Protein AF-T0ZXK5-F1 (afdb_monomer)

Solvent-accessible surface area (backbone atoms only — not comparable to full-atom values): 12368 Å² total; per-residue (Å²): 132,81,94,76,74,75,58,51,61,63,51,52,50,53,50,46,52,51,49,39,52,50,35,51,76,68,71,43,96,69,85,72,76,71,52,34,95,88,49,86,59,33,43,48,60,33,47,49,49,42,47,76,71,67,53,57,68,47,78,45,74,60,86,58,37,62,42,34,62,82,55,48,43,48,51,51,52,53,48,52,54,31,30,58,75,66,64,53,84,44,49,80,43,75,53,67,54,52,48,82,40,65,68,59,37,49,54,50,40,61,58,53,65,74,65,74,76,49,65,83,30,32,41,38,34,31,28,76,34,48,68,56,88,46,59,68,51,49,52,52,34,51,50,48,52,51,55,36,50,50,61,35,36,70,79,64,64,37,51,72,49,74,30,16,38,81,66,68,101,59,92,79,59,60,52,67,47,43,42,73,58,47,53,52,52,41,45,73,71,66,54,86,42,76,47,80,38,58,73,65,51,91,61,70,42,70,62,58,59,63,78,72,93

Structure (mmCIF, N/CA/C/O backbone):
data_AF-T0ZXK5-F1
#
_entry.id   AF-T0ZXK5-F1
#
loop_
_atom_site.group_PDB
_atom_site.id
_atom_site.type_symbol
_atom_site.label_atom_id
_atom_site.label_alt_id
_atom_site.label_comp_id
_atom_site.label_asym_id
_atom_site.label_entity_id
_atom_site.label_seq_id
_atom_site.pdbx_PDB_ins_code
_atom_site.Cartn_x
_atom_site.Cartn_y
_atom_site.Cartn_z
_atom_site.occupancy
_atom_site.B_iso_or_equiv
_atom_site.auth_seq_id
_atom_site.auth_comp_id
_atom_site.auth_asym_id
_atom_site.auth_atom_id
_atom_site.pdbx_PDB_model_num
ATOM 1 N N . ALA A 1 1 ? 4.133 21.595 -10.213 1.00 35.00 1 ALA A N 1
ATOM 2 C CA . ALA A 1 1 ? 3.573 21.917 -8.884 1.00 35.00 1 ALA A CA 1
ATOM 3 C C . ALA A 1 1 ? 2.071 21.648 -8.886 1.00 35.00 1 ALA A C 1
ATOM 5 O O . ALA A 1 1 ? 1.354 22.253 -9.677 1.00 35.00 1 ALA A O 1
ATOM 6 N N . ILE A 1 2 ? 1.601 20.714 -8.057 1.00 36.38 2 ILE A N 1
ATOM 7 C CA . ILE A 1 2 ? 0.180 20.349 -7.948 1.00 36.38 2 ILE A CA 1
ATOM 8 C C . ILE A 1 2 ? -0.553 21.471 -7.207 1.00 36.38 2 ILE A C 1
ATOM 10 O O . ILE A 1 2 ? -0.343 21.676 -6.016 1.00 36.38 2 ILE A O 1
ATOM 14 N N . LYS A 1 3 ? -1.417 22.203 -7.913 1.00 39.06 3 LYS A N 1
ATOM 15 C CA . LYS A 1 3 ? -2.154 23.375 -7.408 1.00 39.06 3 LYS A CA 1
ATOM 16 C C . LYS A 1 3 ? -3.315 23.049 -6.435 1.00 39.06 3 LYS A C 1
ATOM 18 O O . LYS A 1 3 ? -4.160 23.909 -6.227 1.00 39.06 3 LYS A O 1
ATOM 23 N N . GLY A 1 4 ? -3.391 21.849 -5.843 1.00 46.62 4 GLY A N 1
ATOM 24 C CA . GLY A 1 4 ? -4.624 21.371 -5.181 1.00 46.62 4 GLY A CA 1
ATOM 25 C C . GLY A 1 4 ? -4.493 20.462 -3.950 1.00 46.62 4 GLY A C 1
ATOM 26 O O . GLY A 1 4 ? -5.492 19.885 -3.538 1.00 46.62 4 GLY A O 1
ATOM 27 N N . GLY A 1 5 ? -3.310 20.321 -3.343 1.00 59.91 5 GLY A N 1
ATOM 28 C CA . GLY A 1 5 ? -3.110 19.396 -2.214 1.00 59.91 5 GLY A CA 1
ATOM 29 C C . GLY A 1 5 ? -2.987 17.922 -2.636 1.00 59.91 5 GLY A C 1
ATOM 30 O O . GLY A 1 5 ? -3.038 17.591 -3.818 1.00 59.91 5 GLY A O 1
ATOM 31 N N . SER A 1 6 ? -2.745 17.027 -1.671 1.00 68.94 6 SER A N 1
ATOM 32 C CA . SER A 1 6 ? -2.585 15.587 -1.939 1.00 68.94 6 SER A CA 1
ATOM 33 C C . SER A 1 6 ? -3.951 14.919 -2.175 1.00 68.94 6 SER A C 1
ATOM 35 O O . SER A 1 6 ? -4.804 14.998 -1.289 1.00 68.94 6 SER A O 1
ATOM 37 N N . PRO A 1 7 ? -4.164 14.196 -3.295 1.00 81.31 7 PRO A N 1
ATOM 38 C CA . PRO A 1 7 ? -5.428 13.509 -3.584 1.00 81.31 7 PRO A CA 1
ATOM 39 C C . PRO A 1 7 ? -5.666 12.287 -2.681 1.00 81.31 7 PRO A C 1
ATOM 41 O O . PRO A 1 7 ? -6.730 11.673 -2.734 1.00 81.31 7 PRO A O 1
ATOM 44 N N . LEU A 1 8 ? -4.688 11.930 -1.842 1.00 82.81 8 LEU A N 1
ATOM 45 C CA . LEU A 1 8 ? -4.710 10.737 -1.000 1.00 82.81 8 LEU A CA 1
ATOM 46 C C . LEU A 1 8 ? -5.946 10.664 -0.095 1.00 82.81 8 LEU A C 1
ATOM 48 O O . LEU A 1 8 ? -6.490 9.577 0.092 1.00 82.81 8 LEU A O 1
ATOM 52 N N . LEU A 1 9 ? -6.401 11.796 0.454 1.00 87.38 9 LEU A N 1
ATOM 53 C CA . LEU A 1 9 ? -7.568 11.822 1.338 1.00 87.38 9 LEU A CA 1
ATOM 54 C C . LEU A 1 9 ? -8.855 11.459 0.594 1.00 87.38 9 LEU A C 1
ATOM 56 O O . LEU A 1 9 ? -9.577 10.569 1.038 1.00 87.38 9 LEU A O 1
ATOM 60 N N . GLU A 1 10 ? -9.112 12.100 -0.544 1.00 89.00 10 GLU A N 1
ATOM 61 C CA . GLU A 1 10 ? -10.304 11.828 -1.353 1.00 89.00 10 GLU A CA 1
ATOM 62 C C . GLU A 1 10 ? -10.290 10.399 -1.907 1.00 89.00 10 GLU A C 1
ATOM 64 O O . GLU A 1 10 ? -11.308 9.709 -1.876 1.00 89.00 10 GLU A O 1
ATOM 69 N N . ILE A 1 11 ? -9.119 9.902 -2.325 1.00 89.31 11 ILE A N 1
ATOM 70 C CA . ILE A 1 11 ? -8.958 8.506 -2.755 1.00 89.31 11 ILE A CA 1
ATOM 71 C C . ILE A 1 11 ? -9.261 7.547 -1.598 1.00 89.31 11 ILE A C 1
ATOM 73 O O . ILE A 1 11 ? -10.027 6.604 -1.777 1.00 89.31 11 ILE A O 1
ATOM 77 N N . THR A 1 12 ? -8.713 7.803 -0.407 1.00 91.50 12 THR A N 1
ATOM 78 C CA . THR A 1 12 ? -8.939 6.962 0.781 1.00 91.50 12 THR A CA 1
ATOM 79 C C . THR A 1 12 ? -10.412 6.942 1.175 1.00 91.50 12 THR A C 1
ATOM 81 O O . THR A 1 12 ? -10.958 5.882 1.474 1.00 91.50 12 THR A O 1
ATOM 84 N N . LYS A 1 13 ? -11.077 8.101 1.139 1.00 93.69 13 LYS A N 1
ATOM 85 C CA . LYS A 1 13 ? -12.512 8.209 1.406 1.00 93.69 13 LYS A CA 1
ATOM 86 C C . LYS A 1 13 ? -13.321 7.399 0.390 1.00 93.69 13 LYS A C 1
ATOM 88 O O . LYS A 1 13 ? -14.131 6.568 0.788 1.00 93.69 13 LYS A O 1
ATOM 93 N N . SER A 1 14 ? -13.032 7.559 -0.903 1.00 94.19 14 SER A N 1
ATOM 94 C CA . SER A 1 14 ? -13.685 6.795 -1.973 1.00 94.19 14 SER A CA 1
ATOM 95 C C . SER A 1 14 ? -13.468 5.282 -1.831 1.00 94.19 14 SER A C 1
ATOM 97 O O . SER A 1 14 ? -14.387 4.491 -2.041 1.00 94.19 14 SER A O 1
ATOM 99 N N . GLN A 1 15 ? -12.263 4.853 -1.440 1.00 93.94 15 GLN A N 1
ATOM 100 C CA . GLN A 1 15 ? -11.963 3.447 -1.155 1.00 93.94 15 GLN A CA 1
ATOM 101 C C . GLN A 1 15 ? -12.757 2.924 0.049 1.00 93.94 15 GLN A C 1
ATOM 103 O O . GLN A 1 15 ? -13.289 1.818 -0.016 1.00 93.94 15 GLN A O 1
ATOM 108 N N . ALA A 1 16 ? -12.877 3.711 1.121 1.00 96.31 16 ALA A N 1
ATOM 109 C CA . ALA A 1 16 ? -13.653 3.341 2.302 1.00 96.31 16 ALA A CA 1
ATOM 110 C C . ALA A 1 16 ? -15.153 3.189 1.988 1.00 96.31 16 ALA A C 1
ATOM 112 O O . ALA A 1 16 ? -15.773 2.216 2.416 1.00 96.31 16 ALA A O 1
ATOM 113 N N . GLU A 1 17 ? -15.719 4.101 1.194 1.00 97.25 17 GLU A N 1
ATOM 114 C CA . GLU A 1 17 ? -17.113 4.039 0.732 1.00 97.25 17 GLU A CA 1
ATOM 115 C C . GLU A 1 17 ? -17.366 2.781 -0.112 1.00 97.25 17 GLU A C 1
ATOM 117 O O . GLU A 1 17 ? -18.267 1.997 0.189 1.00 97.25 17 GLU A O 1
ATOM 122 N N . LYS A 1 18 ? -16.504 2.508 -1.100 1.00 96.81 18 LYS A N 1
ATOM 123 C CA . LYS A 1 18 ? -16.604 1.298 -1.935 1.00 96.81 18 LYS A CA 1
ATOM 124 C C . LYS A 1 18 ? -16.428 0.012 -1.134 1.00 96.81 18 LYS A C 1
ATOM 126 O O . LYS A 1 18 ? -17.101 -0.980 -1.409 1.00 96.81 18 LYS A O 1
ATOM 131 N N . LEU A 1 19 ? -15.545 0.011 -0.135 1.00 96.50 19 LEU A N 1
ATOM 132 C CA . LEU A 1 19 ? -15.391 -1.128 0.765 1.00 96.50 19 LEU A CA 1
ATOM 133 C C . LEU A 1 19 ? -16.667 -1.351 1.586 1.00 96.50 19 LEU A C 1
ATOM 135 O O . LEU A 1 19 ? -17.118 -2.487 1.706 1.00 96.50 19 LEU A O 1
ATOM 139 N N . GLN A 1 20 ? -17.289 -0.287 2.101 1.00 97.94 20 GLN A N 1
ATOM 140 C CA . GLN A 1 20 ? -18.549 -0.383 2.841 1.00 97.94 20 GLN A CA 1
ATOM 141 C C . GLN A 1 20 ? -19.673 -0.973 1.979 1.00 97.94 20 GLN A C 1
ATOM 143 O O . GLN A 1 20 ? -20.426 -1.832 2.449 1.00 97.94 20 GLN A O 1
ATOM 148 N N . GLU A 1 21 ? -19.774 -0.544 0.720 1.00 98.00 21 GLU A N 1
ATOM 149 C CA . GLU A 1 21 ? -20.723 -1.087 -0.255 1.00 98.00 21 GLU A CA 1
ATOM 150 C C . GLU A 1 21 ? -20.443 -2.559 -0.568 1.00 98.00 21 GLU A C 1
ATOM 152 O O . GLU A 1 21 ? -21.366 -3.377 -0.566 1.00 98.00 21 GLU A O 1
ATOM 157 N N . ALA A 1 22 ? -19.176 -2.919 -0.787 1.00 97.19 22 ALA A N 1
ATOM 158 C CA . ALA A 1 22 ? -18.771 -4.293 -1.058 1.00 97.19 22 ALA A CA 1
ATOM 159 C C . ALA A 1 22 ? -19.087 -5.221 0.123 1.00 97.19 22 ALA A C 1
ATOM 161 O O . ALA A 1 22 ? -19.640 -6.301 -0.082 1.00 97.19 22 ALA A O 1
ATOM 162 N N . LEU A 1 23 ? -18.809 -4.799 1.360 1.00 97.38 23 LEU A N 1
ATOM 163 C CA . LEU A 1 23 ? -19.149 -5.561 2.565 1.00 97.38 23 LEU A CA 1
ATOM 164 C C . LEU A 1 23 ? -20.664 -5.763 2.681 1.00 97.38 23 LEU A C 1
ATOM 166 O O . LEU A 1 23 ? -21.117 -6.890 2.879 1.00 97.38 23 LEU A O 1
ATOM 170 N N . LYS A 1 24 ? -21.456 -4.706 2.451 1.00 97.44 24 LYS A N 1
ATOM 171 C CA . LYS A 1 24 ? -22.924 -4.787 2.447 1.00 97.44 24 LYS A CA 1
ATOM 172 C C . LYS A 1 24 ? -23.439 -5.745 1.371 1.00 97.44 24 LYS A C 1
ATOM 174 O O . LYS A 1 24 ? -24.298 -6.574 1.659 1.00 97.44 24 LYS A O 1
ATOM 179 N N . LYS A 1 25 ? -22.906 -5.666 0.148 1.00 97.81 25 LYS A N 1
ATOM 180 C CA . LYS A 1 25 ? -23.268 -6.557 -0.968 1.00 97.81 25 LYS A CA 1
ATOM 181 C C . LYS A 1 25 ? -22.972 -8.024 -0.649 1.00 97.81 25 LYS A C 1
ATOM 183 O O . LYS A 1 25 ? -23.731 -8.897 -1.051 1.00 97.81 25 LYS A O 1
ATOM 188 N N . ASN A 1 26 ? -21.906 -8.284 0.103 1.00 97.44 26 ASN A N 1
ATOM 189 C CA . ASN A 1 26 ? -21.536 -9.622 0.565 1.00 97.44 26 ASN A CA 1
ATOM 190 C C . ASN A 1 26 ? -22.217 -10.022 1.888 1.00 97.44 26 ASN A C 1
ATOM 192 O O . ASN A 1 26 ? -21.834 -11.019 2.491 1.00 97.44 26 ASN A O 1
ATOM 196 N N . SER A 1 27 ? -23.227 -9.271 2.348 1.00 97.38 27 SER A N 1
ATOM 197 C CA . SER A 1 27 ? -23.949 -9.522 3.607 1.00 97.38 27 SER A CA 1
ATOM 198 C C . SER A 1 27 ? -23.046 -9.584 4.848 1.00 97.38 27 SER A C 1
ATOM 200 O O . SER A 1 27 ? -23.373 -10.235 5.839 1.00 97.38 27 SER A O 1
ATOM 202 N N . ILE A 1 28 ? -21.911 -8.881 4.817 1.00 97.12 28 ILE A N 1
ATOM 203 C CA . ILE A 1 28 ? -21.005 -8.756 5.957 1.00 97.12 28 ILE A CA 1
ATOM 204 C C . ILE A 1 28 ? -21.458 -7.560 6.795 1.00 97.12 28 ILE A C 1
ATOM 206 O O . ILE A 1 28 ? -21.387 -6.410 6.357 1.00 97.12 28 ILE A O 1
ATOM 210 N N . ASN A 1 29 ? -21.913 -7.831 8.019 1.00 94.75 29 ASN A N 1
ATOM 211 C CA . ASN A 1 29 ? -22.313 -6.801 8.975 1.00 94.75 29 ASN A CA 1
ATOM 212 C C . ASN A 1 29 ? -21.080 -6.124 9.599 1.00 94.75 29 ASN A C 1
ATOM 214 O O . ASN A 1 29 ? -20.651 -6.469 10.700 1.00 94.75 29 ASN A O 1
ATOM 218 N N . ALA A 1 30 ? -20.492 -5.181 8.867 1.00 97.00 30 ALA A N 1
ATOM 219 C CA . ALA A 1 30 ? -19.340 -4.406 9.305 1.00 97.00 30 ALA A CA 1
ATOM 220 C C . ALA A 1 30 ? -19.488 -2.927 8.926 1.00 97.00 30 ALA A C 1
ATOM 222 O O . ALA A 1 30 ? -20.063 -2.585 7.889 1.00 97.00 30 ALA A O 1
ATOM 223 N N . LYS A 1 31 ? -18.933 -2.058 9.775 1.00 98.00 31 LYS A N 1
ATOM 224 C CA . LYS A 1 31 ? -18.805 -0.620 9.527 1.00 98.00 31 LYS A CA 1
ATOM 225 C C . LYS A 1 31 ? -17.369 -0.288 9.138 1.00 98.00 31 LYS A C 1
ATOM 227 O O . LYS A 1 31 ? -16.435 -0.755 9.792 1.00 98.00 31 LYS A O 1
ATOM 232 N N . VAL A 1 32 ? -17.200 0.524 8.101 1.00 98.31 32 VAL A N 1
ATOM 233 C CA . VAL A 1 32 ? -15.889 0.988 7.640 1.00 98.31 32 VAL A CA 1
ATOM 234 C C . VAL A 1 32 ? -15.568 2.346 8.249 1.00 98.31 32 VAL A C 1
ATOM 236 O O . VAL A 1 32 ? -16.353 3.289 8.167 1.00 98.31 32 VAL A O 1
ATOM 239 N N . TYR A 1 33 ? -14.369 2.449 8.812 1.00 97.81 33 TYR A N 1
ATOM 240 C CA . TYR A 1 33 ? -13.786 3.691 9.305 1.00 97.81 33 TYR A CA 1
ATOM 241 C C . TYR A 1 33 ? -12.455 3.910 8.591 1.00 97.81 33 TYR A C 1
ATOM 243 O O . TYR A 1 33 ? -11.740 2.952 8.301 1.00 97.81 33 TYR A O 1
ATOM 251 N N . TYR A 1 34 ? -12.101 5.164 8.332 1.00 96.88 34 TYR A N 1
ATOM 252 C CA . TYR A 1 34 ? -10.798 5.527 7.787 1.00 96.88 34 TYR A CA 1
ATOM 253 C C . TYR A 1 34 ? -10.170 6.625 8.641 1.00 96.88 34 TYR A C 1
ATOM 255 O O . TYR A 1 34 ? -10.864 7.479 9.196 1.00 96.88 34 TYR A O 1
ATOM 263 N N . GLY A 1 35 ? -8.847 6.581 8.761 1.00 95.38 35 GLY A N 1
ATOM 264 C CA . GLY A 1 35 ? -8.088 7.521 9.566 1.00 95.38 35 GLY A CA 1
ATOM 265 C C . GLY A 1 35 ? -6.648 7.606 9.084 1.00 95.38 35 GLY A C 1
ATOM 266 O O . GLY A 1 35 ? -6.033 6.609 8.710 1.00 95.38 35 GLY A O 1
ATOM 267 N N . MET A 1 36 ? -6.117 8.816 9.103 1.00 94.81 36 MET A N 1
ATOM 268 C CA . MET A 1 36 ? -4.760 9.157 8.719 1.00 94.81 36 MET A CA 1
ATOM 269 C C . MET A 1 36 ? -3.899 9.314 9.975 1.00 94.81 36 MET A C 1
ATOM 271 O O . MET A 1 36 ? -4.376 9.653 11.063 1.00 94.81 36 MET A O 1
ATOM 275 N N . LYS A 1 37 ? -2.595 9.075 9.837 1.00 93.69 37 LYS A N 1
ATOM 276 C CA . LYS A 1 37 ? -1.650 9.225 10.952 1.00 93.69 37 LYS A CA 1
ATOM 277 C C . LYS A 1 37 ? -1.244 10.683 11.194 1.00 93.69 37 LYS A C 1
ATOM 279 O O . LYS A 1 37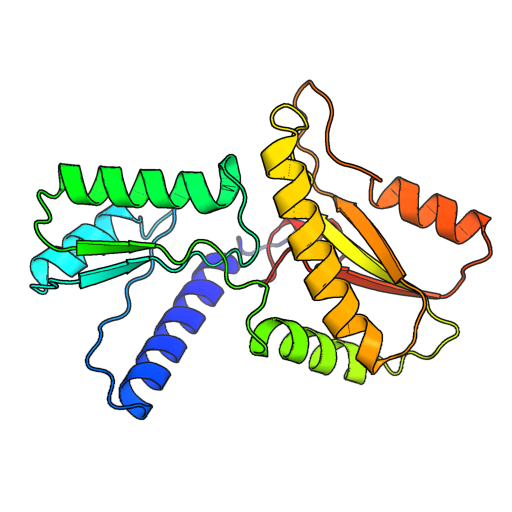 ? -1.018 11.058 12.341 1.00 93.69 37 LYS A O 1
ATOM 284 N N . TYR A 1 38 ? -1.157 11.484 10.130 1.00 90.62 38 TYR A N 1
ATOM 285 C CA . TYR A 1 38 ? -0.548 12.824 10.157 1.00 90.62 38 TYR A CA 1
ATOM 286 C C . TYR A 1 38 ? -1.503 13.970 9.794 1.00 90.62 38 TYR A C 1
ATOM 288 O O . TYR A 1 38 ? -1.174 15.131 10.013 1.00 90.62 38 TYR A O 1
ATOM 296 N N . SER A 1 39 ? -2.692 13.670 9.276 1.00 91.31 39 SER A N 1
ATOM 297 C CA . SER A 1 39 ? -3.702 14.658 8.879 1.00 91.31 39 SER A CA 1
ATOM 298 C C . SER A 1 39 ? -5.096 14.224 9.332 1.00 91.31 39 SER A C 1
ATOM 300 O O . SER A 1 39 ? -5.277 13.106 9.803 1.00 91.31 39 SER A O 1
ATOM 302 N N . LYS A 1 40 ? -6.091 15.106 9.216 1.00 92.19 40 LYS A N 1
ATOM 303 C CA . LYS A 1 40 ? -7.488 14.731 9.464 1.00 92.19 40 LYS A CA 1
ATOM 304 C C . LYS A 1 40 ? -8.072 13.930 8.285 1.00 92.19 40 LYS A C 1
ATOM 306 O O . LYS A 1 40 ? -7.673 14.180 7.145 1.00 92.19 40 LYS A O 1
ATOM 311 N N . PRO A 1 41 ? -9.052 13.040 8.534 1.00 94.81 41 PRO A N 1
ATOM 312 C CA . PRO A 1 41 ? -9.475 12.560 9.855 1.00 94.81 41 PRO A CA 1
ATOM 313 C C . PRO A 1 41 ? -8.400 11.661 10.473 1.00 94.81 41 PRO A C 1
ATOM 315 O O . PRO A 1 41 ? -7.738 10.924 9.749 1.00 94.81 41 PRO A O 1
ATOM 318 N N . TYR A 1 42 ? -8.216 11.715 11.789 1.00 97.31 42 TYR A N 1
ATOM 319 C CA . TYR A 1 42 ? -7.152 10.976 12.468 1.00 97.31 42 TYR A CA 1
ATOM 320 C C . TYR A 1 42 ? -7.569 9.553 12.858 1.00 97.31 42 TYR A C 1
ATOM 322 O O . TYR A 1 42 ? -8.735 9.269 13.124 1.00 97.31 42 TYR A O 1
ATOM 330 N N . ILE A 1 43 ? -6.586 8.655 12.976 1.00 97.88 43 ILE A N 1
ATOM 331 C CA . ILE A 1 43 ? -6.793 7.275 13.458 1.00 97.88 43 ILE A CA 1
ATOM 332 C C . ILE A 1 43 ? -7.512 7.231 14.816 1.00 97.88 43 ILE A C 1
ATOM 334 O O . ILE A 1 43 ? -8.396 6.400 15.000 1.00 97.88 43 ILE A O 1
ATOM 338 N N . ASN A 1 44 ? -7.184 8.122 15.757 1.00 98.06 44 ASN A N 1
ATOM 339 C CA . ASN A 1 44 ? -7.856 8.141 17.059 1.00 98.06 44 ASN A CA 1
ATOM 340 C C . ASN A 1 44 ? -9.341 8.505 16.936 1.00 98.06 44 ASN A C 1
ATOM 342 O O . ASN A 1 44 ? -10.163 7.857 17.569 1.00 98.06 44 ASN A O 1
ATOM 346 N N . GLU A 1 45 ? -9.699 9.441 16.051 1.00 98.19 45 GLU A N 1
ATOM 347 C CA . GLU A 1 45 ? -11.101 9.800 15.799 1.00 98.19 45 GLU A CA 1
ATOM 348 C C . GLU A 1 45 ? -11.886 8.616 15.204 1.00 98.19 45 GLU A C 1
ATOM 350 O O . GLU A 1 45 ? -13.061 8.426 15.514 1.00 98.19 45 GLU A O 1
ATOM 355 N N . ALA A 1 46 ? -11.248 7.798 14.359 1.00 97.75 46 ALA A N 1
ATOM 356 C CA . ALA A 1 46 ? -11.850 6.576 13.828 1.00 97.75 46 ALA A CA 1
ATOM 357 C C . ALA A 1 46 ? -12.072 5.516 14.923 1.00 97.75 46 ALA A C 1
ATOM 359 O O . ALA A 1 46 ? -13.128 4.885 14.964 1.00 97.75 46 ALA A O 1
ATOM 360 N N . VAL A 1 47 ? -11.108 5.349 15.833 1.00 98.38 47 VAL A N 1
ATOM 361 C CA . VAL A 1 47 ? -11.216 4.425 16.972 1.00 98.38 47 VAL A CA 1
ATOM 362 C C . VAL A 1 47 ? -12.295 4.874 17.962 1.00 98.38 47 VAL A C 1
ATOM 364 O O . VAL A 1 47 ? -13.098 4.047 18.396 1.00 98.38 47 VAL A O 1
ATOM 367 N N . ASP A 1 48 ? -12.377 6.171 18.268 1.00 98.19 48 ASP A N 1
ATOM 368 C CA . ASP A 1 48 ? -13.412 6.735 19.143 1.00 98.19 48 ASP A CA 1
ATOM 369 C C . ASP A 1 48 ? -14.817 6.497 18.575 1.00 98.19 48 ASP A C 1
ATOM 371 O O . ASP A 1 48 ? -15.723 6.077 19.298 1.00 98.19 48 ASP A O 1
ATOM 375 N N . LYS A 1 49 ? -14.991 6.684 17.260 1.00 98.00 49 LYS A N 1
ATOM 376 C CA . LYS A 1 49 ? -16.249 6.374 16.564 1.00 98.00 49 LYS A CA 1
ATOM 377 C C . LYS A 1 49 ? -16.587 4.889 16.630 1.00 98.00 49 LYS A C 1
ATOM 379 O O . LYS A 1 49 ? -17.710 4.546 16.982 1.00 98.00 49 LYS A O 1
ATOM 384 N N . ALA A 1 50 ? -15.625 4.007 16.356 1.00 98.00 50 ALA A N 1
ATOM 385 C CA . ALA A 1 50 ? -15.847 2.566 16.449 1.00 98.00 50 ALA A CA 1
ATOM 386 C C . ALA A 1 50 ? -16.256 2.137 17.869 1.00 98.00 50 ALA A C 1
ATOM 388 O O . ALA A 1 50 ? -17.141 1.298 18.035 1.00 98.00 50 ALA A O 1
ATOM 389 N N . LYS A 1 51 ? -15.665 2.746 18.904 1.00 98.00 51 LYS A N 1
ATOM 390 C CA . LYS A 1 51 ? -16.075 2.536 20.297 1.00 98.00 51 LYS A CA 1
ATOM 391 C C . LYS A 1 51 ? -17.510 3.007 20.544 1.00 98.00 51 LYS A C 1
ATOM 393 O O . LYS A 1 51 ? -18.290 2.256 21.125 1.00 98.00 51 LYS A O 1
ATOM 398 N N . ALA A 1 52 ? -17.847 4.232 20.135 1.00 98.06 52 ALA A N 1
ATOM 399 C CA . ALA A 1 52 ? -19.181 4.808 20.317 1.00 98.06 52 ALA A CA 1
ATOM 400 C C . ALA A 1 52 ? -20.270 3.979 19.616 1.00 98.06 52 ALA A C 1
ATOM 402 O O . ALA A 1 52 ? -21.367 3.819 20.144 1.00 98.06 52 ALA A O 1
ATOM 403 N N . ASP A 1 53 ? -19.923 3.374 18.482 1.00 97.94 53 ASP A N 1
ATOM 404 C CA . ASP A 1 53 ? -20.784 2.483 17.709 1.00 97.94 53 ASP A CA 1
ATOM 405 C C . ASP A 1 53 ? -20.916 1.066 18.302 1.00 97.94 53 ASP A C 1
ATOM 407 O O . ASP A 1 53 ? -21.591 0.218 17.714 1.00 97.94 53 ASP A O 1
ATOM 411 N N . GLY A 1 54 ? -20.279 0.783 19.445 1.00 97.25 54 GLY A N 1
ATOM 412 C CA . GLY A 1 54 ? -20.361 -0.510 20.129 1.00 97.25 54 GLY A CA 1
ATOM 413 C C . GLY A 1 54 ? -19.602 -1.642 19.429 1.00 97.25 54 GLY A C 1
ATOM 414 O O . GLY A 1 54 ? -19.926 -2.814 19.626 1.00 97.25 54 GLY A O 1
ATOM 415 N N . ILE A 1 55 ? -18.601 -1.324 18.600 1.00 97.88 55 ILE A N 1
ATOM 416 C CA . ILE A 1 55 ? -17.824 -2.331 17.866 1.00 97.88 55 ILE A CA 1
ATOM 417 C C . ILE A 1 55 ? -16.986 -3.179 18.832 1.00 97.88 55 ILE A C 1
ATOM 419 O O . ILE A 1 55 ? -16.234 -2.663 19.655 1.00 97.88 55 ILE A O 1
ATOM 423 N N . SER A 1 56 ? -17.074 -4.504 18.698 1.00 96.75 56 SER A N 1
ATOM 424 C CA . SER A 1 56 ? -16.335 -5.471 19.527 1.00 96.75 56 SER A CA 1
ATOM 425 C C . SER A 1 56 ? -15.086 -6.042 18.850 1.00 96.75 56 SER A C 1
ATOM 427 O O . SER A 1 56 ? -14.208 -6.574 19.529 1.00 96.75 56 SER A O 1
ATOM 429 N N . ASN A 1 57 ? -14.990 -5.935 17.522 1.00 98.00 57 ASN A N 1
ATOM 430 C CA . ASN A 1 57 ? -13.863 -6.403 16.716 1.00 98.00 57 ASN A CA 1
ATOM 431 C C . ASN A 1 57 ? -13.508 -5.341 15.674 1.00 98.00 57 ASN A C 1
ATOM 433 O O . ASN A 1 57 ? -14.351 -4.979 14.856 1.00 98.00 57 ASN A O 1
ATOM 437 N N . LEU A 1 58 ? -12.265 -4.863 15.690 1.00 97.81 58 LEU A N 1
ATOM 438 C CA . LEU A 1 58 ? -11.769 -3.854 14.759 1.00 97.81 58 LEU A CA 1
ATOM 439 C C . LEU A 1 58 ? -10.669 -4.464 13.888 1.00 97.81 58 LEU A C 1
ATOM 441 O O . LEU A 1 58 ? -9.600 -4.824 14.380 1.00 97.81 58 LEU A O 1
ATOM 445 N N . VAL A 1 59 ? -10.947 -4.589 12.590 1.00 98.00 59 VAL A N 1
ATOM 446 C CA . VAL A 1 59 ? -9.976 -5.053 11.592 1.00 98.00 59 VAL A CA 1
ATOM 447 C C . VAL A 1 59 ? -9.205 -3.850 11.058 1.00 98.00 59 VAL A C 1
ATOM 449 O O . VAL A 1 59 ? -9.778 -2.926 10.486 1.00 98.00 59 VAL A O 1
ATOM 452 N N . CYS A 1 60 ? -7.895 -3.855 11.267 1.00 97.25 60 CYS A N 1
ATOM 453 C CA . CYS A 1 60 ? -6.976 -2.786 10.914 1.00 97.25 60 CYS A CA 1
ATOM 454 C C . CYS A 1 60 ? -6.314 -3.122 9.576 1.00 97.25 60 CYS A C 1
ATOM 456 O O . CYS A 1 60 ? -5.369 -3.915 9.529 1.00 97.25 60 CYS A O 1
ATOM 458 N N . LEU A 1 61 ? -6.816 -2.515 8.500 1.00 96.00 61 LEU A N 1
ATOM 459 C CA . LEU A 1 61 ? -6.293 -2.668 7.145 1.00 96.00 61 LEU A CA 1
ATOM 460 C C . LEU A 1 61 ? -5.436 -1.446 6.767 1.00 96.00 61 LEU A C 1
ATOM 462 O O . LEU A 1 61 ? -5.987 -0.366 6.544 1.00 96.00 61 LEU A O 1
ATOM 466 N N . PRO A 1 62 ? -4.101 -1.573 6.691 1.00 93.56 62 PRO A N 1
ATOM 467 C CA . PRO A 1 62 ? -3.259 -0.515 6.150 1.00 93.56 62 PRO A CA 1
ATOM 468 C C . PRO A 1 62 ? -3.472 -0.405 4.637 1.00 93.56 62 PRO A C 1
ATOM 470 O O . PRO A 1 62 ? -3.558 -1.414 3.944 1.00 93.56 62 PRO A O 1
ATOM 473 N N . LEU A 1 63 ? -3.473 0.813 4.094 1.00 91.38 63 LEU A N 1
ATOM 474 C CA . LEU A 1 63 ? -3.497 1.014 2.638 1.00 91.38 63 LEU A CA 1
ATOM 475 C C . LEU A 1 63 ? -2.155 0.682 1.963 1.00 91.38 63 LEU A C 1
ATOM 477 O O . LEU A 1 63 ? -2.091 0.574 0.747 1.00 91.38 63 LEU A O 1
ATOM 481 N N . ALA A 1 64 ? -1.076 0.494 2.722 1.00 91.31 64 ALA A N 1
ATOM 482 C CA . ALA A 1 64 ? 0.180 -0.016 2.182 1.00 91.31 64 ALA A CA 1
ATOM 483 C C . ALA A 1 64 ? 0.145 -1.560 2.144 1.00 91.31 64 ALA A C 1
ATOM 485 O O . ALA A 1 64 ? 0.078 -2.171 3.215 1.00 91.31 64 ALA A O 1
ATOM 486 N N . PRO A 1 65 ? 0.220 -2.202 0.961 1.00 93.69 65 PRO A N 1
ATOM 487 C CA . PRO A 1 65 ? 0.154 -3.664 0.855 1.00 93.69 65 PRO A CA 1
ATOM 488 C C . PRO A 1 65 ? 1.417 -4.369 1.354 1.00 93.69 65 PRO A C 1
ATOM 490 O O . PRO A 1 65 ? 1.351 -5.506 1.824 1.00 93.69 65 PRO A O 1
ATOM 493 N N . PHE A 1 66 ? 2.562 -3.692 1.267 1.00 95.06 66 PHE A N 1
ATOM 494 C CA . PHE A 1 66 ? 3.867 -4.221 1.645 1.00 95.06 66 PHE A CA 1
ATOM 495 C C . PHE A 1 66 ? 4.181 -3.876 3.098 1.00 95.06 66 PHE A C 1
ATOM 497 O O . PHE A 1 66 ? 4.292 -2.702 3.461 1.00 95.06 66 PHE A O 1
ATOM 504 N N . TYR A 1 67 ? 4.373 -4.892 3.936 1.00 94.31 67 TYR A N 1
ATOM 505 C CA . TYR A 1 67 ? 4.734 -4.661 5.328 1.00 94.31 67 TYR A CA 1
ATOM 506 C C . TYR A 1 67 ? 6.151 -4.099 5.454 1.00 94.31 67 TYR A C 1
ATOM 508 O O . TYR A 1 67 ? 7.106 -4.669 4.919 1.00 94.31 67 TYR A O 1
ATOM 516 N N . THR A 1 68 ? 6.281 -3.052 6.268 1.00 93.06 68 THR A N 1
ATOM 517 C CA . THR A 1 68 ? 7.541 -2.575 6.849 1.00 93.06 68 THR A CA 1
ATOM 518 C C . THR A 1 68 ? 7.295 -2.169 8.303 1.00 93.06 68 THR A C 1
ATOM 520 O O . THR A 1 68 ? 6.175 -1.793 8.668 1.00 93.06 68 THR A O 1
ATOM 523 N N . ALA A 1 69 ? 8.321 -2.247 9.155 1.00 91.56 69 ALA A N 1
ATOM 524 C CA . ALA A 1 69 ? 8.177 -1.908 10.573 1.00 91.56 69 ALA A CA 1
ATOM 525 C C . ALA A 1 69 ? 7.893 -0.407 10.758 1.00 91.56 69 ALA A C 1
ATOM 527 O O . ALA A 1 69 ? 6.985 -0.026 11.494 1.00 91.56 69 ALA A O 1
ATOM 528 N N . ILE A 1 70 ? 8.619 0.445 10.028 1.00 89.25 70 ILE A N 1
ATOM 529 C CA . ILE A 1 70 ? 8.474 1.905 10.124 1.00 89.25 70 ILE A CA 1
ATOM 530 C C . ILE A 1 70 ? 7.296 2.455 9.304 1.00 89.25 70 ILE A C 1
ATOM 532 O O . ILE A 1 70 ? 6.781 3.521 9.628 1.00 89.25 70 ILE A O 1
ATOM 536 N N . GLY A 1 71 ? 6.834 1.732 8.278 1.00 89.69 71 GLY A N 1
ATOM 537 C CA . GLY A 1 71 ? 5.606 2.036 7.546 1.00 89.69 71 GLY A CA 1
ATOM 538 C C . GLY A 1 71 ? 4.403 1.467 8.285 1.00 89.69 71 GLY A C 1
ATOM 539 O O . GLY A 1 71 ? 3.974 2.024 9.296 1.00 89.69 71 GLY A O 1
ATOM 540 N N . THR A 1 72 ? 3.882 0.339 7.804 1.00 92.69 72 THR A N 1
ATOM 541 C CA . THR A 1 72 ? 2.693 -0.344 8.333 1.00 92.69 72 THR A CA 1
ATOM 542 C C . THR A 1 72 ? 2.746 -0.610 9.842 1.00 92.69 72 THR A C 1
ATOM 544 O O . THR A 1 72 ? 1.776 -0.322 10.542 1.00 92.69 72 THR A O 1
ATOM 547 N N . GLY A 1 73 ? 3.879 -1.079 10.379 1.00 94.56 73 GLY A N 1
ATOM 548 C CA . GLY A 1 73 ? 4.022 -1.328 11.821 1.00 94.56 73 GLY A CA 1
ATOM 549 C C . GLY A 1 73 ? 3.784 -0.075 12.673 1.00 94.56 73 GLY A C 1
ATOM 550 O O . GLY A 1 73 ? 3.118 -0.130 13.705 1.00 9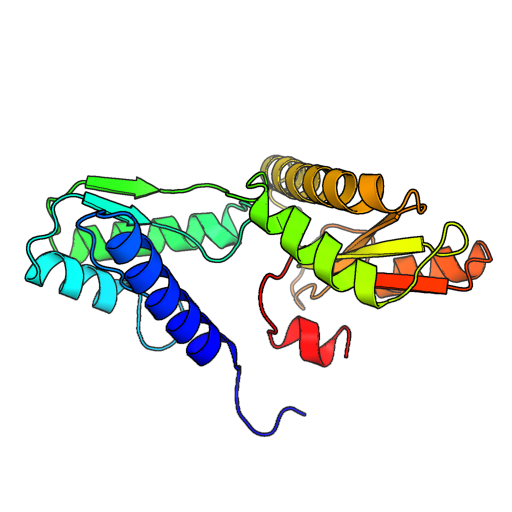4.56 73 GLY A O 1
ATOM 551 N N . SER A 1 74 ? 4.214 1.094 12.194 1.00 95.06 74 SER A N 1
ATOM 552 C CA . SER A 1 74 ? 3.979 2.362 12.889 1.00 95.06 74 SER A CA 1
ATOM 553 C C . SER A 1 74 ? 2.502 2.788 12.907 1.00 95.06 74 SER A C 1
ATOM 555 O O . SER A 1 74 ? 2.086 3.509 13.816 1.00 95.06 74 SER A O 1
ATOM 557 N N . TYR A 1 75 ? 1.702 2.352 11.927 1.00 96.38 75 TYR A N 1
ATOM 558 C CA . TYR A 1 75 ? 0.250 2.553 11.929 1.00 96.38 75 TYR A CA 1
ATOM 559 C C . TYR A 1 75 ? -0.426 1.624 12.937 1.00 96.38 75 TYR A C 1
ATOM 561 O O . TYR A 1 75 ? -1.329 2.064 13.643 1.00 96.38 75 TYR A O 1
ATOM 569 N N . PHE A 1 76 ? 0.040 0.379 13.065 1.00 97.38 76 PHE A N 1
ATOM 570 C CA . PHE A 1 76 ? -0.472 -0.548 14.079 1.00 97.38 76 PHE A CA 1
ATOM 571 C C . PHE A 1 76 ? -0.231 -0.028 15.490 1.00 97.38 76 PHE A C 1
ATOM 573 O O . PHE A 1 76 ? -1.171 0.020 16.277 1.00 97.38 76 PHE A O 1
ATOM 580 N N . ASN A 1 77 ? 0.975 0.473 15.772 1.00 97.75 77 ASN A N 1
ATOM 581 C CA . ASN A 1 77 ? 1.271 1.120 17.052 1.00 97.75 77 ASN A CA 1
ATOM 582 C C . ASN A 1 77 ? 0.312 2.287 17.313 1.00 97.75 77 ASN A C 1
ATOM 584 O O . ASN A 1 77 ? -0.276 2.375 18.387 1.00 97.75 77 ASN A O 1
ATOM 588 N N . LYS A 1 78 ? 0.064 3.132 16.302 1.00 98.00 78 LYS A N 1
ATOM 589 C CA . LYS A 1 78 ? -0.856 4.265 16.437 1.00 98.00 78 LYS A CA 1
ATOM 590 C C . LYS A 1 78 ? -2.296 3.834 16.726 1.00 98.00 78 LYS A C 1
ATOM 592 O O . LYS A 1 78 ? -2.972 4.500 17.511 1.00 98.00 78 LYS A O 1
ATOM 597 N N . VAL A 1 79 ? -2.777 2.756 16.105 1.00 98.25 79 VAL A N 1
ATOM 598 C CA . VAL A 1 79 ? -4.105 2.192 16.395 1.00 98.25 79 VAL A CA 1
ATOM 599 C C . VAL A 1 79 ? -4.152 1.639 17.818 1.00 98.25 79 VAL A C 1
ATOM 601 O O . VAL A 1 79 ? -5.074 1.987 18.550 1.00 98.25 79 VAL A O 1
ATOM 604 N N . SER A 1 80 ? -3.154 0.852 18.232 1.00 98.31 80 SER A N 1
ATOM 605 C CA . SER A 1 80 ? -3.068 0.293 19.588 1.00 98.31 80 SER A CA 1
ATOM 606 C C . SER A 1 80 ? -3.065 1.384 20.659 1.00 98.31 80 SER A C 1
ATOM 608 O O . SER A 1 80 ? -3.893 1.351 21.564 1.00 98.31 80 SER A O 1
ATOM 610 N N . GLU A 1 81 ? -2.219 2.407 20.507 1.00 98.38 81 GLU A N 1
ATOM 611 C CA . GLU A 1 81 ? -2.182 3.571 21.403 1.00 98.38 81 GLU A CA 1
ATOM 612 C C . GLU A 1 81 ? -3.527 4.309 21.451 1.00 98.38 81 GLU A C 1
ATOM 614 O O . GLU A 1 81 ? -3.947 4.793 22.501 1.00 98.38 81 GLU A O 1
ATOM 619 N N . SER A 1 82 ? -4.202 4.435 20.304 1.00 98.25 82 SER A N 1
ATOM 620 C CA . SER A 1 82 ? -5.499 5.113 20.228 1.00 98.25 82 SER A CA 1
ATOM 621 C C . SER A 1 82 ? -6.593 4.300 20.919 1.00 98.25 82 SER A C 1
ATOM 623 O O . SER A 1 82 ? -7.399 4.867 21.649 1.00 98.25 82 SER A O 1
ATOM 625 N N . ALA A 1 83 ? -6.596 2.978 20.741 1.00 98.31 83 ALA A N 1
ATOM 626 C CA . ALA A 1 83 ? -7.529 2.065 21.395 1.00 98.31 83 ALA A CA 1
ATOM 627 C C . ALA A 1 83 ? -7.340 2.049 22.915 1.00 98.31 83 ALA A C 1
ATOM 629 O O . ALA A 1 83 ? -8.326 2.111 23.652 1.00 98.31 83 ALA A O 1
ATOM 630 N N . GLU A 1 84 ? -6.090 2.034 23.382 1.00 98.31 84 GLU A N 1
ATOM 631 C CA . GLU A 1 84 ? -5.758 2.116 24.803 1.00 98.31 84 GLU A CA 1
ATOM 632 C C . GLU A 1 84 ? -6.259 3.430 25.415 1.00 98.31 84 GLU A C 1
ATOM 634 O O . GLU A 1 84 ? -7.022 3.406 26.382 1.00 98.31 84 GLU A O 1
ATOM 639 N N . LYS A 1 85 ? -5.921 4.575 24.804 1.00 98.19 85 LYS A N 1
ATOM 640 C CA . LYS A 1 85 ? -6.355 5.906 25.268 1.00 98.19 85 LYS A CA 1
ATOM 641 C C . LYS A 1 85 ? -7.871 6.070 25.261 1.00 98.19 85 LYS A C 1
ATOM 643 O O . LYS A 1 85 ? -8.427 6.663 26.181 1.00 98.19 85 LYS A O 1
ATOM 648 N N . ALA A 1 86 ? -8.543 5.521 24.252 1.00 97.38 86 ALA A N 1
ATOM 649 C CA . ALA A 1 86 ? -9.996 5.528 24.170 1.00 97.38 86 ALA A CA 1
ATOM 650 C C . ALA A 1 86 ? -10.649 4.568 25.180 1.00 97.38 86 ALA A C 1
ATOM 652 O O . ALA A 1 86 ? -11.866 4.606 25.356 1.00 97.38 86 ALA A O 1
ATOM 653 N N . GLY A 1 87 ? -9.898 3.675 25.835 1.00 97.69 87 GLY A N 1
ATOM 654 C CA . GLY A 1 87 ? -10.457 2.611 26.669 1.00 97.69 87 GLY A CA 1
ATOM 655 C C . GLY A 1 87 ? -11.304 1.617 25.868 1.00 97.69 87 GLY A C 1
ATOM 656 O O . GLY A 1 87 ? -12.296 1.096 26.383 1.00 97.69 87 GLY A O 1
ATOM 657 N N . PHE A 1 88 ? -10.961 1.389 24.598 1.00 98.00 88 PHE A N 1
ATOM 658 C CA . PHE A 1 88 ? -11.619 0.410 23.739 1.00 98.00 88 PHE A CA 1
ATOM 659 C C . PHE A 1 88 ? -11.365 -1.005 24.277 1.00 98.00 88 PHE A C 1
ATOM 661 O O . PHE A 1 88 ? -10.221 -1.414 24.460 1.00 98.00 88 PHE A O 1
ATOM 668 N N . LYS A 1 89 ? -12.437 -1.753 24.562 1.00 96.19 89 LYS A N 1
ATOM 669 C CA . LYS A 1 89 ? -12.362 -3.108 25.145 1.00 96.19 89 LYS A CA 1
ATOM 670 C C . LYS A 1 89 ? -12.497 -4.232 24.113 1.00 96.19 89 LYS A C 1
ATOM 672 O O . LYS A 1 89 ? -12.418 -5.402 24.479 1.00 96.19 89 LYS A O 1
ATOM 677 N N . GLY A 1 90 ? -12.735 -3.889 22.847 1.00 96.06 90 GLY A N 1
ATOM 678 C CA . GLY A 1 90 ? -12.839 -4.857 21.760 1.00 96.06 90 GLY A CA 1
ATOM 679 C C . GLY A 1 90 ? -11.485 -5.431 21.334 1.00 96.06 90 GLY A C 1
ATOM 680 O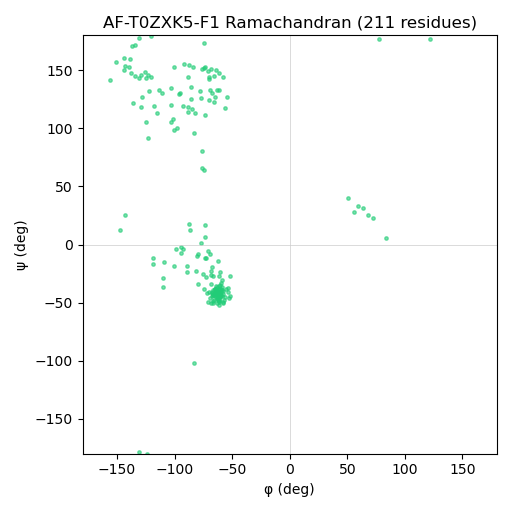 O . GLY A 1 90 ? -10.424 -4.984 21.769 1.00 96.06 90 GLY A O 1
ATOM 681 N N . LYS A 1 91 ? -11.524 -6.426 20.445 1.00 98.31 91 LYS A N 1
ATOM 682 C CA . LYS A 1 91 ? -10.330 -7.057 19.870 1.00 98.31 91 LYS A CA 1
ATOM 683 C C . LYS A 1 91 ? -9.840 -6.280 18.650 1.00 98.31 91 LYS A C 1
ATOM 685 O O . LYS A 1 91 ? -10.638 -5.924 17.783 1.00 98.31 91 LYS A O 1
ATOM 690 N N . LEU A 1 92 ? -8.529 -6.066 18.570 1.00 98.44 92 LEU A N 1
ATOM 691 C CA . LEU A 1 92 ? -7.861 -5.522 17.389 1.00 98.44 92 LEU A CA 1
ATOM 692 C C . LEU A 1 92 ? -7.303 -6.672 16.545 1.00 98.44 92 LEU A C 1
ATOM 694 O O . LEU A 1 92 ? -6.598 -7.535 17.065 1.00 98.44 92 LEU A O 1
ATOM 698 N N . HIS A 1 93 ? -7.601 -6.666 15.249 1.00 98.19 93 HIS A N 1
ATOM 699 C CA . HIS A 1 93 ? -7.088 -7.630 14.274 1.00 98.19 93 HIS A CA 1
ATOM 700 C C . HIS A 1 93 ? -6.260 -6.878 13.239 1.00 98.19 93 HIS A C 1
ATOM 702 O O . HIS A 1 93 ? -6.789 -6.002 12.564 1.00 98.19 93 HIS A O 1
ATOM 708 N N . PHE A 1 94 ? -4.974 -7.190 13.102 1.00 97.81 94 PHE A N 1
ATOM 709 C CA . PHE A 1 94 ? -4.075 -6.464 12.200 1.00 97.81 94 PHE A CA 1
ATOM 710 C C . PHE A 1 94 ? -3.800 -7.258 10.924 1.00 97.81 94 PHE A C 1
ATOM 712 O O . PHE A 1 94 ? -3.223 -8.343 10.980 1.00 97.81 94 PHE A O 1
ATOM 719 N N . ILE A 1 95 ? -4.154 -6.692 9.766 1.00 96.69 95 ILE A N 1
ATOM 720 C CA . ILE A 1 95 ? -3.771 -7.247 8.463 1.00 96.69 95 ILE A CA 1
ATOM 721 C C . ILE A 1 95 ? -2.356 -6.764 8.158 1.00 96.69 95 ILE A C 1
ATOM 723 O O . ILE A 1 95 ? -2.152 -5.640 7.703 1.00 96.69 95 ILE A O 1
ATOM 727 N N . LYS A 1 96 ? -1.365 -7.605 8.476 1.00 93.56 96 LYS A N 1
ATOM 728 C CA . LYS A 1 96 ? 0.059 -7.237 8.437 1.00 93.56 96 LYS A CA 1
ATOM 729 C C . LYS A 1 96 ? 0.533 -6.828 7.040 1.00 93.56 96 LYS A C 1
ATOM 731 O O . LYS A 1 96 ? 1.257 -5.845 6.910 1.00 93.56 96 LYS A O 1
ATOM 736 N N . SER A 1 97 ? 0.123 -7.578 6.030 1.00 93.81 97 SER A N 1
ATOM 737 C CA . SER A 1 97 ? 0.392 -7.347 4.612 1.00 93.81 97 SER A CA 1
ATOM 738 C C . SER A 1 97 ? -0.756 -7.927 3.801 1.00 93.81 97 SER A C 1
ATOM 740 O O . SER A 1 97 ? -1.449 -8.824 4.275 1.00 93.81 97 SER A O 1
ATOM 742 N N . TRP A 1 98 ? -0.923 -7.424 2.586 1.00 94.25 98 TRP A N 1
ATOM 743 C CA . TRP A 1 98 ? -1.877 -7.942 1.601 1.00 94.25 98 TRP A CA 1
ATOM 744 C C . TRP A 1 98 ? -1.290 -7.862 0.182 1.00 94.25 98 TRP A C 1
ATOM 746 O O . TRP A 1 98 ? -2.001 -7.759 -0.811 1.00 94.25 98 TRP A O 1
ATOM 756 N N . CYS A 1 99 ? 0.043 -7.867 0.075 1.00 93.88 99 CYS A N 1
ATOM 757 C CA . CYS A 1 99 ? 0.758 -7.808 -1.201 1.00 93.88 99 CYS A CA 1
ATOM 758 C C . CYS A 1 99 ? 0.583 -9.062 -2.071 1.00 93.88 99 CYS A C 1
ATOM 760 O O . CYS A 1 99 ? 0.862 -9.027 -3.264 1.00 93.88 99 CYS A O 1
ATOM 762 N N . ASP A 1 100 ? 0.170 -10.170 -1.468 1.00 91.44 100 ASP A N 1
ATOM 763 C CA . ASP A 1 100 ? -0.120 -11.451 -2.106 1.00 91.44 100 ASP A CA 1
ATOM 764 C C . ASP A 1 100 ? -1.594 -11.611 -2.502 1.00 91.44 100 ASP A C 1
ATOM 766 O O . ASP A 1 100 ? -1.943 -12.589 -3.163 1.00 91.44 100 ASP A O 1
ATOM 770 N N . GLU A 1 101 ? -2.450 -10.639 -2.173 1.00 92.69 101 GLU A N 1
ATOM 771 C CA . GLU A 1 101 ? -3.833 -10.632 -2.635 1.00 92.69 101 GLU A CA 1
ATOM 772 C C . GLU A 1 101 ? -3.892 -10.475 -4.156 1.00 92.69 101 GLU A C 1
ATOM 774 O O . GLU A 1 101 ? -3.350 -9.529 -4.737 1.00 92.69 101 GLU A O 1
ATOM 779 N N . TRP A 1 102 ? -4.603 -11.398 -4.805 1.00 89.19 102 TRP A N 1
ATOM 780 C CA . TRP A 1 102 ? -4.685 -11.501 -6.264 1.00 89.19 102 TRP A CA 1
ATOM 781 C C . TRP A 1 102 ? -5.105 -10.180 -6.929 1.00 89.19 102 TRP A C 1
ATOM 783 O O . TRP A 1 102 ? -4.552 -9.797 -7.960 1.00 89.19 102 TRP A O 1
ATOM 793 N N . GLY A 1 103 ? -6.019 -9.438 -6.293 1.00 90.69 103 GLY A N 1
ATOM 794 C CA . GLY A 1 103 ? -6.527 -8.165 -6.800 1.00 90.69 103 GLY A CA 1
ATOM 795 C C . GLY A 1 103 ? -5.451 -7.086 -6.963 1.00 90.69 103 GLY A C 1
ATOM 796 O O . GLY A 1 103 ? -5.583 -6.226 -7.835 1.00 90.69 103 GLY A O 1
ATOM 797 N N . LEU A 1 104 ? -4.362 -7.133 -6.182 1.00 92.12 104 LEU A N 1
ATOM 798 C CA . LEU A 1 104 ? -3.252 -6.187 -6.325 1.00 92.12 104 LEU A CA 1
ATOM 799 C C . LEU A 1 104 ? -2.495 -6.420 -7.636 1.00 92.12 104 LEU A C 1
ATOM 801 O O . LEU A 1 104 ? -2.273 -5.475 -8.394 1.00 92.12 104 LEU A O 1
ATOM 805 N N . ALA A 1 105 ? -2.110 -7.669 -7.909 1.00 92.56 105 ALA A N 1
ATOM 806 C CA . ALA A 1 105 ? -1.403 -8.023 -9.136 1.00 92.56 105 ALA A CA 1
ATOM 807 C C . ALA A 1 105 ? -2.296 -7.819 -10.369 1.00 92.56 105 ALA A C 1
ATOM 809 O O . ALA A 1 105 ? -1.848 -7.209 -11.340 1.00 92.56 105 ALA A O 1
ATOM 810 N N . GLU A 1 106 ? -3.566 -8.235 -10.303 1.00 93.69 106 GLU A N 1
ATOM 811 C CA . GLU A 1 106 ? -4.537 -8.037 -11.389 1.00 93.69 106 GLU A CA 1
ATOM 812 C C . GLU A 1 106 ? -4.716 -6.556 -11.735 1.00 93.69 106 GLU A C 1
ATOM 814 O O . GLU A 1 106 ? -4.662 -6.190 -12.905 1.00 93.69 106 GLU A O 1
ATOM 819 N N . THR A 1 107 ? -4.808 -5.669 -10.737 1.00 93.19 107 THR A N 1
ATOM 820 C CA . THR A 1 107 ? -4.916 -4.220 -10.987 1.00 93.19 107 THR A CA 1
ATOM 821 C C . THR A 1 107 ? -3.732 -3.694 -11.809 1.00 93.19 107 THR A C 1
ATOM 823 O O . THR A 1 107 ? -3.902 -2.855 -12.699 1.00 93.19 107 THR A O 1
ATOM 826 N N . TRP A 1 108 ? -2.514 -4.167 -11.532 1.00 94.19 108 TRP A N 1
ATOM 827 C CA . TRP A 1 108 ? -1.334 -3.785 -12.310 1.00 94.19 108 TRP A CA 1
ATOM 828 C C . TRP A 1 108 ? -1.327 -4.412 -13.699 1.00 94.19 108 TRP A C 1
ATOM 830 O O . TRP A 1 108 ? -1.027 -3.719 -14.671 1.00 94.19 108 TRP A O 1
ATOM 840 N N . ILE A 1 109 ? -1.706 -5.684 -13.808 1.00 94.69 109 ILE A N 1
ATOM 841 C CA . ILE A 1 109 ? -1.854 -6.386 -15.084 1.00 94.69 109 ILE A CA 1
ATOM 842 C C . ILE A 1 109 ? -2.843 -5.648 -15.993 1.00 94.69 109 ILE A C 1
ATOM 844 O O . ILE A 1 109 ? -2.526 -5.369 -17.150 1.00 94.69 109 ILE A O 1
ATOM 848 N N . GLU A 1 110 ? -4.010 -5.261 -15.484 1.00 94.69 110 GLU A N 1
ATOM 849 C CA . GLU A 1 110 ? -5.013 -4.517 -16.247 1.00 94.69 110 GLU A CA 1
ATOM 850 C C . GLU A 1 110 ? -4.488 -3.163 -16.732 1.00 94.69 110 GLU A C 1
ATOM 852 O O . GLU A 1 110 ? -4.755 -2.761 -17.867 1.00 94.69 110 GLU A O 1
ATOM 857 N N . LYS A 1 111 ? -3.728 -2.444 -15.894 1.00 93.75 111 LYS A N 1
ATOM 858 C CA . LYS A 1 111 ? -3.125 -1.158 -16.275 1.00 93.75 111 LYS A CA 1
ATOM 859 C C . LYS A 1 111 ? -2.069 -1.326 -17.361 1.00 93.75 111 LYS A C 1
ATOM 861 O O . LYS A 1 111 ? -2.107 -0.604 -18.352 1.00 93.75 111 LYS A O 1
ATOM 866 N N . VAL A 1 112 ? -1.153 -2.276 -17.189 1.00 94.44 112 VAL A N 1
ATOM 867 C CA . VAL A 1 112 ? -0.052 -2.514 -18.134 1.00 94.44 112 VAL A CA 1
ATOM 868 C C . VAL A 1 112 ? -0.571 -3.065 -19.465 1.00 94.44 112 VAL A C 1
ATOM 870 O O . VAL A 1 112 ? -0.061 -2.688 -20.516 1.00 94.44 112 VAL A O 1
ATOM 873 N N . SER A 1 113 ? -1.638 -3.869 -19.455 1.00 94.50 113 SER A N 1
ATOM 874 C CA . SER A 1 113 ? -2.250 -4.410 -20.681 1.00 94.50 113 SER A CA 1
ATOM 875 C C . SER A 1 113 ? -2.764 -3.327 -21.635 1.00 94.50 113 SER A C 1
ATOM 877 O O . SER A 1 113 ? -2.853 -3.568 -22.833 1.00 94.50 113 SER A O 1
ATOM 879 N N . LYS A 1 114 ? -3.062 -2.121 -21.132 1.00 94.88 114 LYS A N 1
ATOM 880 C CA . LYS A 1 114 ? -3.500 -0.971 -21.945 1.00 94.88 114 LYS A CA 1
ATOM 881 C C . LYS A 1 114 ? -2.347 -0.227 -22.626 1.00 94.88 114 LYS A C 1
ATOM 883 O O . LYS A 1 114 ? -2.606 0.659 -23.430 1.00 94.88 114 LYS A O 1
ATOM 888 N N . LEU A 1 115 ? -1.099 -0.540 -22.274 1.00 93.00 115 LEU A N 1
ATOM 889 C CA . LEU A 1 115 ? 0.100 0.125 -22.795 1.00 93.00 115 LEU A CA 1
ATOM 890 C C . LEU A 1 115 ? 0.713 -0.598 -24.004 1.00 93.00 115 LEU A C 1
ATOM 892 O O . LEU A 1 115 ? 1.722 -0.130 -24.522 1.00 93.00 115 LEU A O 1
ATOM 896 N N . GLU A 1 116 ? 0.143 -1.737 -24.417 1.00 89.25 116 GLU A N 1
ATOM 897 C CA . GLU A 1 116 ? 0.595 -2.534 -25.572 1.00 89.25 116 GLU A CA 1
ATOM 898 C C . GLU A 1 116 ? 2.107 -2.855 -25.551 1.00 89.25 116 GLU A C 1
ATOM 900 O O . GLU A 1 116 ? 2.797 -2.805 -26.570 1.00 89.25 116 GLU A O 1
ATOM 905 N N . ILE A 1 117 ? 2.650 -3.180 -24.369 1.00 93.75 117 ILE A N 1
ATOM 906 C CA . ILE A 1 117 ? 4.064 -3.556 -24.227 1.00 93.75 117 ILE A CA 1
ATOM 907 C C . ILE A 1 117 ? 4.333 -4.974 -24.751 1.00 93.75 117 ILE A C 1
ATOM 909 O O . ILE A 1 117 ? 3.481 -5.860 -24.686 1.00 93.75 117 ILE A O 1
ATOM 913 N N . ASP A 1 118 ? 5.560 -5.204 -25.215 1.00 92.00 118 ASP A N 1
ATOM 914 C CA . ASP A 1 118 ? 6.037 -6.490 -25.731 1.00 92.00 118 ASP A CA 1
ATOM 915 C C . ASP A 1 118 ? 7.389 -6.895 -25.103 1.00 92.00 118 ASP A C 1
ATOM 917 O O . ASP A 1 118 ? 7.958 -6.186 -24.268 1.00 92.00 118 ASP A O 1
ATOM 921 N N . LYS A 1 119 ? 7.945 -8.040 -25.521 1.00 92.56 119 LYS A N 1
ATOM 922 C CA . LYS A 1 119 ? 9.220 -8.582 -25.007 1.00 92.56 119 LYS A CA 1
ATOM 923 C C . LYS A 1 119 ? 10.448 -7.688 -25.252 1.00 92.56 119 LYS A C 1
ATOM 925 O O . LYS A 1 119 ? 11.498 -7.932 -24.660 1.00 92.56 119 LYS A O 1
ATOM 930 N N . GLY A 1 120 ? 10.346 -6.686 -26.124 1.00 93.12 120 GLY A N 1
ATOM 931 C CA . GLY A 1 120 ? 11.366 -5.662 -26.353 1.00 93.12 120 GLY A CA 1
ATOM 932 C C . GLY A 1 120 ? 11.375 -4.547 -25.301 1.00 93.12 120 GLY A C 1
ATOM 933 O O . GLY A 1 120 ? 12.289 -3.720 -25.306 1.00 93.12 120 GLY A O 1
ATOM 934 N N . TRP A 1 121 ? 10.389 -4.515 -24.400 1.00 96.88 121 TRP A N 1
ATOM 935 C CA . TRP A 1 121 ? 10.339 -3.617 -23.248 1.00 96.88 121 TRP A CA 1
ATOM 936 C C . TRP A 1 121 ? 10.962 -4.255 -22.004 1.00 96.88 121 TRP A C 1
ATOM 938 O O . TRP A 1 121 ? 10.978 -5.476 -21.839 1.00 96.88 121 TRP A O 1
ATOM 948 N N . VAL A 1 122 ? 11.429 -3.405 -21.087 1.00 97.94 122 VAL A N 1
ATOM 949 C CA . VAL A 1 122 ? 11.755 -3.799 -19.710 1.00 97.94 122 VAL A CA 1
ATOM 950 C C . VAL A 1 122 ? 10.749 -3.170 -18.753 1.00 97.94 122 VAL A C 1
ATOM 952 O O . VAL A 1 122 ? 10.515 -1.962 -18.798 1.00 97.94 122 VAL A O 1
ATOM 955 N N . MET A 1 123 ? 10.179 -3.979 -17.863 1.00 98.00 123 MET A N 1
ATOM 956 C CA . MET A 1 123 ? 9.330 -3.507 -16.770 1.00 98.00 123 MET A CA 1
ATOM 957 C C . MET A 1 123 ? 10.220 -3.041 -15.612 1.00 98.00 123 MET A C 1
ATOM 959 O O . MET A 1 123 ? 10.932 -3.837 -14.999 1.00 98.00 123 MET A O 1
ATOM 963 N N . LEU A 1 124 ? 10.221 -1.742 -15.327 1.00 97.56 124 LEU A N 1
ATOM 96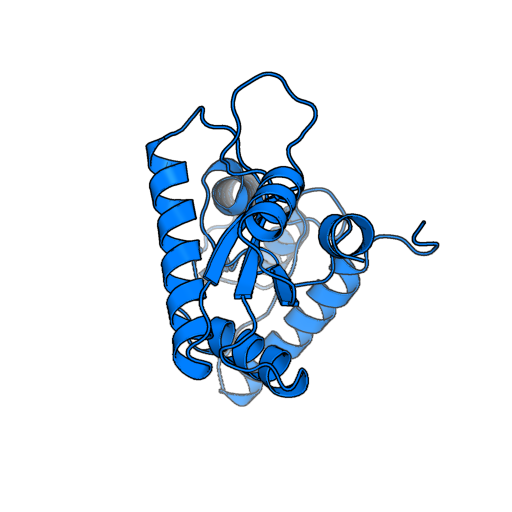4 C CA . LEU A 1 124 ? 10.960 -1.155 -14.216 1.00 97.56 124 LEU A CA 1
ATOM 965 C C . LEU A 1 124 ? 9.999 -0.894 -13.058 1.00 97.56 124 LEU A C 1
ATOM 967 O O . LEU A 1 124 ? 9.283 0.106 -13.037 1.00 97.56 124 LEU A O 1
ATOM 971 N N . PHE A 1 125 ? 9.988 -1.802 -12.090 1.00 97.38 125 PHE A N 1
ATOM 972 C CA . PHE A 1 125 ? 9.199 -1.647 -10.879 1.00 97.38 125 PHE A CA 1
ATOM 973 C C . PHE A 1 125 ? 9.892 -0.673 -9.919 1.00 97.38 125 PHE A C 1
ATOM 975 O O . PHE A 1 125 ? 11.088 -0.814 -9.652 1.00 97.38 125 PHE A O 1
ATOM 982 N N . THR A 1 126 ? 9.146 0.293 -9.381 1.00 96.06 12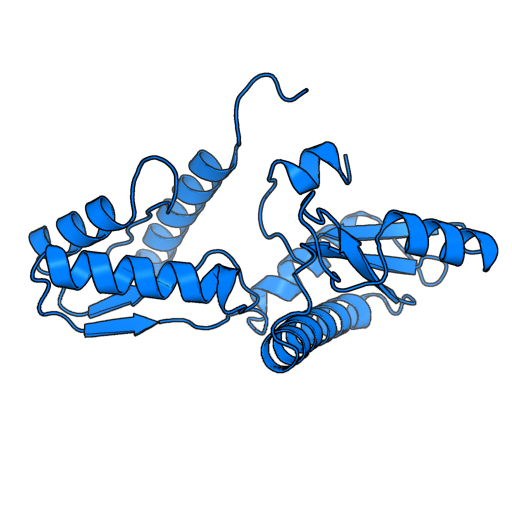6 THR A N 1
ATOM 983 C CA . THR A 1 126 ? 9.652 1.275 -8.412 1.00 96.06 126 THR A CA 1
ATOM 984 C C . THR A 1 126 ? 8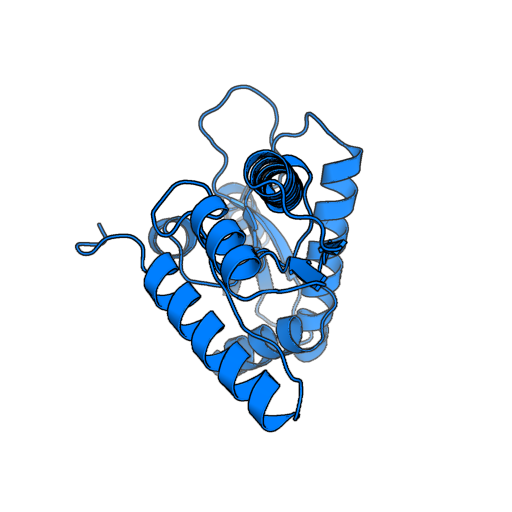.891 1.198 -7.090 1.00 96.06 126 THR A C 1
ATOM 986 O O . THR A 1 126 ? 7.688 0.926 -7.040 1.00 96.06 126 THR A O 1
ATOM 989 N N . ALA A 1 127 ? 9.607 1.409 -5.989 1.00 94.31 127 ALA A N 1
ATOM 990 C CA . ALA A 1 127 ? 9.043 1.431 -4.644 1.00 94.31 127 ALA A CA 1
ATOM 991 C C . ALA A 1 127 ? 9.741 2.483 -3.775 1.00 94.31 127 ALA A C 1
ATOM 993 O O . ALA A 1 127 ? 10.864 2.893 -4.072 1.00 94.31 127 ALA A O 1
ATOM 994 N N . HIS A 1 128 ? 9.111 2.906 -2.678 1.00 91.56 128 HIS A N 1
ATOM 995 C CA . HIS A 1 128 ? 9.751 3.840 -1.751 1.00 91.56 128 HIS A CA 1
ATOM 996 C C . HIS A 1 128 ? 11.005 3.204 -1.132 1.00 91.56 128 HIS A C 1
ATOM 998 O O . HIS A 1 128 ? 10.977 2.055 -0.672 1.00 91.56 128 HIS A O 1
ATOM 1004 N N . SER A 1 129 ? 12.104 3.956 -1.122 1.00 91.12 129 SER A N 1
ATOM 1005 C CA . SER A 1 129 ? 13.352 3.591 -0.462 1.00 91.12 129 SER A CA 1
ATOM 1006 C C . SER A 1 129 ? 13.208 3.667 1.056 1.00 91.12 129 SER A C 1
ATOM 1008 O O . SER A 1 129 ? 12.450 4.468 1.590 1.00 91.12 129 SER A O 1
ATOM 1010 N N . MET A 1 130 ? 13.951 2.825 1.759 1.00 89.69 130 MET A N 1
ATOM 1011 C CA . MET A 1 130 ? 13.879 2.632 3.199 1.00 89.69 130 MET A CA 1
ATOM 1012 C C . MET A 1 130 ? 15.302 2.609 3.777 1.00 89.69 130 MET A C 1
ATOM 1014 O O . MET A 1 130 ? 16.208 2.085 3.111 1.00 89.69 130 MET A O 1
ATOM 1018 N N . PRO A 1 131 ? 15.526 3.138 4.993 1.00 88.94 131 PRO A N 1
ATOM 1019 C CA . PRO A 1 131 ? 16.823 3.061 5.660 1.00 88.94 131 PRO A CA 1
ATOM 1020 C C . PRO A 1 131 ? 17.282 1.611 5.852 1.00 88.94 131 PRO A C 1
ATOM 1022 O O . PRO A 1 131 ? 16.474 0.732 6.144 1.00 88.94 131 PRO A O 1
ATOM 1025 N N . THR A 1 132 ? 18.587 1.353 5.741 1.00 87.12 132 THR A N 1
ATOM 1026 C CA . THR A 1 132 ? 19.165 0.004 5.912 1.00 87.12 132 THR A CA 1
ATOM 1027 C C . THR A 1 132 ? 19.529 -0.348 7.348 1.00 87.12 132 THR A C 1
ATOM 1029 O O . THR A 1 132 ? 20.329 -1.255 7.563 1.00 87.12 132 THR A O 1
ATOM 1032 N N . SER A 1 133 ? 18.999 0.380 8.328 1.00 85.31 133 SER A N 1
ATOM 1033 C CA . SER A 1 133 ? 19.264 0.128 9.747 1.00 85.31 133 SER A CA 1
ATOM 1034 C C . SER A 1 133 ? 18.646 -1.181 10.254 1.00 85.31 133 SER A C 1
ATOM 1036 O O . SER A 1 133 ? 19.146 -1.729 11.229 1.00 85.31 133 SER A O 1
ATOM 1038 N N . ASP A 1 134 ? 17.610 -1.701 9.587 1.00 86.94 134 ASP A N 1
ATOM 1039 C CA . ASP A 1 134 ? 16.953 -2.976 9.904 1.00 86.94 134 ASP A CA 1
ATOM 1040 C C . ASP A 1 134 ? 16.990 -3.911 8.681 1.00 86.94 134 ASP A C 1
ATOM 1042 O O . ASP A 1 134 ? 16.139 -3.855 7.786 1.00 86.94 134 ASP A O 1
ATOM 1046 N N . ALA A 1 135 ? 18.031 -4.744 8.610 1.00 87.31 135 ALA A N 1
ATOM 1047 C CA . ALA A 1 135 ? 18.282 -5.621 7.467 1.00 87.31 135 ALA A CA 1
ATOM 1048 C C . ALA A 1 135 ? 17.193 -6.690 7.286 1.00 87.31 135 ALA A C 1
ATOM 1050 O O . ALA A 1 135 ? 16.791 -6.974 6.152 1.00 87.31 135 ALA A O 1
ATOM 1051 N N . ASP A 1 136 ? 16.678 -7.243 8.384 1.00 87.88 136 ASP A N 1
ATOM 1052 C CA . ASP A 1 136 ? 15.648 -8.277 8.340 1.00 87.88 136 ASP A CA 1
ATOM 1053 C C . ASP A 1 136 ? 14.339 -7.699 7.802 1.00 87.88 136 ASP A C 1
ATOM 1055 O O . ASP A 1 136 ? 13.740 -8.279 6.889 1.00 87.88 136 ASP A O 1
ATOM 1059 N N . ASN A 1 137 ? 13.937 -6.510 8.266 1.00 90.19 137 ASN A N 1
ATOM 1060 C CA . ASN A 1 137 ? 12.755 -5.831 7.745 1.00 90.19 137 ASN A CA 1
ATOM 1061 C C . ASN A 1 137 ? 12.883 -5.502 6.253 1.00 90.19 137 ASN A C 1
ATOM 1063 O O . ASN A 1 137 ? 11.938 -5.721 5.490 1.00 90.19 137 ASN A O 1
ATOM 1067 N N . LEU A 1 138 ? 14.060 -5.045 5.813 1.00 90.31 138 LEU A N 1
ATOM 1068 C CA . LEU A 1 138 ? 14.315 -4.786 4.396 1.00 90.31 138 LEU A CA 1
ATOM 1069 C C . LEU A 1 138 ? 14.271 -6.049 3.542 1.00 90.31 138 LEU A C 1
ATOM 1071 O O . LEU A 1 138 ? 13.771 -6.006 2.416 1.00 90.31 138 LEU A O 1
ATOM 1075 N N . SER A 1 139 ? 14.783 -7.169 4.055 1.00 92.69 139 SER A N 1
ATOM 1076 C CA . SER A 1 139 ? 14.750 -8.445 3.339 1.00 92.69 139 SER A CA 1
ATOM 1077 C C . SER A 1 139 ? 13.306 -8.898 3.086 1.00 92.69 139 SER A C 1
ATOM 1079 O O . SER A 1 139 ? 12.976 -9.342 1.984 1.00 92.69 139 SER A O 1
ATOM 1081 N N . VAL A 1 140 ? 12.424 -8.702 4.072 1.00 93.94 140 VAL A N 1
ATOM 1082 C CA . VAL A 1 140 ? 10.991 -9.005 3.986 1.00 93.94 140 VAL A CA 1
ATOM 1083 C C . VAL A 1 140 ? 10.292 -8.042 3.027 1.00 93.94 140 VAL A C 1
ATOM 1085 O O . VAL A 1 140 ? 9.546 -8.484 2.154 1.00 93.94 140 VAL A O 1
ATOM 1088 N N . TYR A 1 141 ? 10.555 -6.738 3.126 1.00 95.12 141 TYR A N 1
ATOM 1089 C CA . TYR A 1 141 ? 9.999 -5.732 2.215 1.00 95.12 141 TYR A CA 1
ATOM 1090 C C . TYR A 1 141 ? 10.364 -6.013 0.754 1.00 95.12 141 TYR A C 1
ATOM 1092 O O . TYR A 1 141 ? 9.488 -6.122 -0.104 1.00 95.12 141 TYR A O 1
ATOM 1100 N N . ARG A 1 142 ? 11.655 -6.236 0.480 1.00 95.88 142 ARG A N 1
ATOM 1101 C CA . ARG A 1 142 ? 12.149 -6.570 -0.859 1.00 95.88 142 ARG A CA 1
ATOM 1102 C C . ARG A 1 142 ? 11.514 -7.852 -1.391 1.00 95.88 142 ARG A C 1
ATOM 1104 O O . ARG A 1 142 ? 11.119 -7.885 -2.550 1.00 95.88 142 ARG A O 1
ATOM 1111 N N . ARG A 1 143 ? 11.398 -8.899 -0.570 1.00 96.56 143 ARG A N 1
ATOM 1112 C CA . ARG A 1 143 ? 10.802 -10.172 -0.999 1.00 96.56 143 ARG A CA 1
ATOM 1113 C C . ARG A 1 143 ? 9.337 -10.012 -1.401 1.00 96.56 143 ARG A C 1
ATOM 1115 O O . ARG A 1 143 ? 8.947 -10.531 -2.439 1.00 96.56 143 ARG A O 1
ATOM 1122 N N . GLN A 1 144 ? 8.552 -9.261 -0.628 1.00 96.50 144 GLN A N 1
ATOM 1123 C CA . GLN A 1 144 ? 7.152 -8.978 -0.962 1.00 96.50 144 GLN A CA 1
ATOM 1124 C C . GLN A 1 144 ? 7.030 -8.238 -2.312 1.00 96.50 144 GLN A C 1
ATOM 1126 O O . GLN A 1 144 ? 6.215 -8.621 -3.154 1.00 96.50 144 GLN A O 1
ATOM 1131 N N . LEU A 1 145 ? 7.883 -7.230 -2.551 1.00 96.81 145 LEU A N 1
ATOM 1132 C CA . LEU A 1 145 ? 7.939 -6.493 -3.822 1.00 96.81 145 LEU A CA 1
ATOM 1133 C C . LEU A 1 145 ? 8.302 -7.403 -5.000 1.00 96.81 145 LEU A C 1
ATOM 1135 O O . LEU A 1 145 ? 7.618 -7.380 -6.018 1.00 96.81 145 LEU A O 1
ATOM 1139 N N . ILE A 1 146 ? 9.344 -8.228 -4.849 1.00 96.94 146 ILE A N 1
ATOM 1140 C CA . ILE A 1 146 ? 9.787 -9.181 -5.879 1.00 96.94 146 ILE A CA 1
ATOM 1141 C C . ILE A 1 146 ? 8.674 -10.177 -6.210 1.00 96.94 146 ILE A C 1
ATOM 1143 O O . ILE A 1 146 ? 8.411 -10.430 -7.381 1.00 96.94 146 ILE A O 1
ATOM 1147 N N . ASN A 1 147 ? 7.994 -10.719 -5.199 1.00 96.19 147 ASN A N 1
ATOM 1148 C CA . ASN A 1 147 ? 6.898 -11.662 -5.417 1.00 96.19 147 ASN A CA 1
ATOM 1149 C C . ASN A 1 147 ? 5.759 -11.020 -6.218 1.00 96.19 147 ASN A C 1
ATOM 1151 O O . ASN A 1 147 ? 5.273 -11.618 -7.173 1.00 96.19 147 ASN A O 1
ATOM 1155 N N . THR A 1 148 ? 5.385 -9.784 -5.882 1.00 95.94 148 THR A N 1
ATOM 1156 C CA . THR A 1 148 ? 4.337 -9.051 -6.613 1.00 95.94 148 THR A CA 1
ATOM 1157 C C . THR A 1 148 ? 4.782 -8.723 -8.041 1.00 95.94 148 THR A C 1
ATOM 1159 O O . THR A 1 148 ? 4.022 -8.926 -8.984 1.00 95.94 148 THR A O 1
ATOM 1162 N N . ALA A 1 149 ? 6.030 -8.276 -8.221 1.00 96.25 149 ALA A N 1
ATOM 1163 C CA . ALA A 1 149 ? 6.615 -7.996 -9.531 1.00 96.25 149 ALA A CA 1
ATOM 1164 C C . ALA A 1 149 ? 6.621 -9.238 -10.436 1.00 96.25 149 ALA A C 1
ATOM 1166 O O . ALA A 1 149 ? 6.204 -9.149 -11.587 1.00 96.25 149 ALA A O 1
ATOM 1167 N N . ASN A 1 150 ? 7.006 -10.402 -9.901 1.00 96.06 150 ASN A N 1
ATOM 1168 C CA . ASN A 1 150 ? 6.966 -11.677 -10.620 1.00 96.06 150 ASN A CA 1
ATOM 1169 C C . ASN A 1 150 ? 5.540 -12.0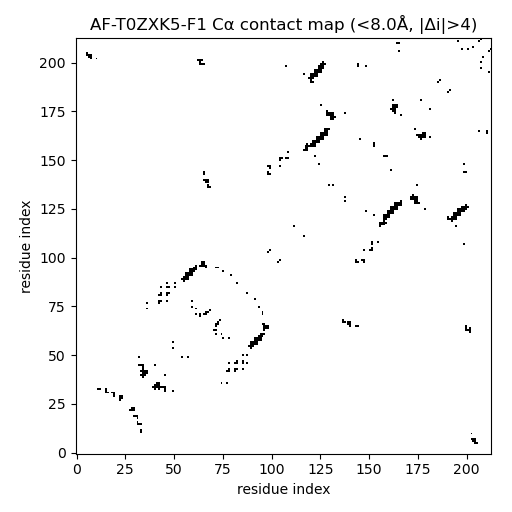56 -11.046 1.00 96.06 150 ASN A C 1
ATOM 1171 O O . ASN A 1 150 ? 5.340 -12.511 -12.171 1.00 96.06 150 ASN A O 1
ATOM 1175 N N . SER A 1 151 ? 4.541 -11.859 -10.177 1.00 95.00 151 SER A N 1
ATOM 1176 C CA . SER A 1 151 ? 3.137 -12.124 -10.520 1.00 95.00 151 SER A CA 1
ATOM 1177 C C . SER A 1 151 ? 2.657 -11.258 -11.685 1.00 95.00 151 SER A C 1
ATOM 1179 O O . SER A 1 151 ? 1.978 -11.760 -12.577 1.00 95.00 151 SER A O 1
ATOM 1181 N N . VAL A 1 152 ? 3.043 -9.978 -11.706 1.00 94.75 152 VAL A N 1
ATOM 1182 C CA . VAL A 1 152 ? 2.693 -9.055 -12.794 1.00 94.75 152 VAL A CA 1
ATOM 1183 C C . VAL A 1 152 ? 3.454 -9.407 -14.075 1.00 94.75 152 VAL A C 1
ATOM 1185 O O . VAL A 1 152 ? 2.843 -9.538 -15.133 1.00 94.75 152 VAL A O 1
ATOM 1188 N N . GLU A 1 153 ? 4.774 -9.591 -14.001 1.00 94.88 153 GLU A N 1
ATOM 1189 C CA . GLU A 1 153 ? 5.616 -9.842 -15.176 1.00 94.88 153 GLU A CA 1
ATOM 1190 C C . GLU A 1 153 ? 5.243 -11.132 -15.909 1.00 94.88 153 GLU A C 1
ATOM 1192 O O . GLU A 1 153 ? 5.189 -11.128 -17.141 1.00 94.88 153 GLU A O 1
ATOM 1197 N N . LYS A 1 154 ? 4.887 -12.197 -15.177 1.00 94.25 154 LYS A N 1
ATOM 1198 C CA . LYS A 1 154 ? 4.505 -13.496 -15.753 1.00 94.25 154 LYS A CA 1
ATOM 1199 C C . LYS A 1 154 ? 3.413 -13.385 -16.824 1.00 94.25 154 LYS A C 1
ATOM 1201 O O . LYS A 1 154 ? 3.342 -14.230 -17.717 1.00 94.25 154 LYS A O 1
ATOM 1206 N N . ARG A 1 155 ? 2.563 -12.353 -16.763 1.00 94.44 155 ARG A N 1
ATOM 1207 C CA . ARG A 1 155 ? 1.497 -12.116 -17.745 1.00 94.44 155 ARG A CA 1
ATOM 1208 C C . ARG A 1 155 ? 1.991 -11.556 -19.085 1.00 94.44 155 ARG A C 1
ATOM 1210 O O . ARG A 1 155 ? 1.307 -11.757 -20.094 1.00 94.44 155 ARG A O 1
ATOM 1217 N N . PHE A 1 156 ? 3.139 -10.879 -19.092 1.00 94.44 156 PHE A N 1
ATOM 1218 C CA . PHE A 1 156 ? 3.700 -10.159 -20.243 1.00 94.44 156 PHE A CA 1
ATOM 1219 C C . PHE A 1 156 ? 4.958 -10.831 -20.812 1.00 94.44 156 PHE A C 1
ATOM 1221 O O . PHE A 1 156 ? 5.216 -10.738 -22.012 1.00 94.44 156 PHE A O 1
ATOM 1228 N N . GLY A 1 157 ? 5.729 -11.542 -19.980 1.00 93.19 157 GLY A N 1
ATOM 1229 C CA . GLY A 1 157 ? 6.972 -12.201 -20.394 1.00 93.19 157 GLY A CA 1
ATOM 1230 C C . GLY A 1 157 ? 8.094 -11.220 -20.756 1.00 93.19 157 GLY A C 1
ATOM 1231 O O . GLY A 1 157 ? 8.946 -11.540 -21.592 1.00 93.19 157 GLY A O 1
ATOM 1232 N N . CYS A 1 158 ? 8.052 -10.009 -20.195 1.00 95.00 158 CYS A N 1
ATOM 1233 C CA . CYS A 1 158 ? 9.073 -8.979 -20.359 1.00 95.00 158 CYS A CA 1
ATOM 1234 C C . CYS A 1 158 ? 10.216 -9.207 -19.364 1.00 95.00 158 CYS A C 1
ATOM 1236 O O . CYS A 1 158 ? 10.018 -9.688 -18.254 1.00 95.00 158 CYS A O 1
ATOM 1238 N N . LYS A 1 159 ? 11.429 -8.758 -19.696 1.00 96.25 159 LYS A N 1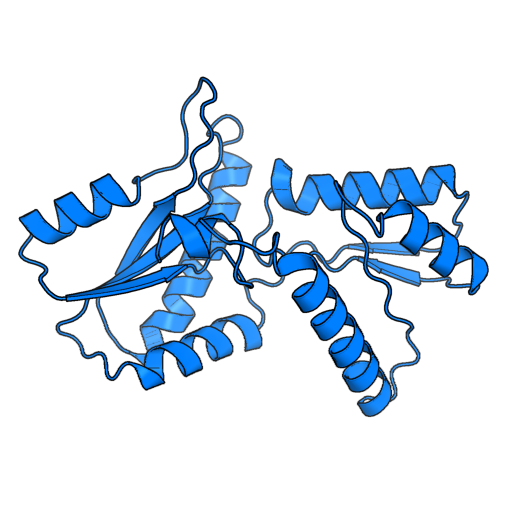
ATOM 1239 C CA . LYS A 1 159 ? 12.463 -8.626 -18.658 1.00 96.25 159 LYS A CA 1
ATOM 1240 C C . LYS A 1 159 ? 12.018 -7.578 -17.638 1.00 96.25 159 LYS A C 1
ATOM 1242 O O . LYS A 1 159 ? 11.358 -6.604 -18.006 1.00 96.25 159 LYS A O 1
ATOM 1247 N N . TRP A 1 160 ? 12.433 -7.725 -16.384 1.00 97.69 160 TRP A N 1
ATOM 1248 C CA . TRP A 1 160 ? 12.096 -6.755 -15.350 1.00 97.69 160 TRP A CA 1
ATOM 1249 C C . TRP A 1 160 ? 13.256 -6.434 -14.406 1.00 97.69 160 TRP A C 1
ATOM 1251 O O . TRP A 1 160 ? 14.227 -7.182 -14.302 1.00 97.69 160 TRP A O 1
ATOM 1261 N N . SER A 1 161 ? 13.150 -5.287 -13.734 1.00 97.38 161 SER A N 1
ATOM 1262 C CA . SER A 1 161 ? 14.063 -4.835 -12.681 1.00 97.38 161 SER A CA 1
ATOM 1263 C C . SER A 1 161 ? 13.288 -4.113 -11.577 1.00 97.38 161 SER A C 1
ATOM 1265 O O . SER A 1 161 ? 12.241 -3.529 -11.842 1.00 97.38 161 SER A O 1
ATOM 1267 N N . LEU A 1 162 ? 13.818 -4.121 -10.352 1.00 97.75 162 LEU A N 1
ATOM 1268 C CA . LEU A 1 162 ? 13.295 -3.357 -9.215 1.00 97.75 162 LEU A CA 1
ATOM 1269 C C . LEU A 1 162 ? 14.302 -2.284 -8.798 1.00 97.75 162 LEU A C 1
ATOM 1271 O O . LEU A 1 162 ? 15.487 -2.576 -8.630 1.00 97.75 162 LEU A O 1
ATOM 1275 N N . CYS A 1 163 ? 13.821 -1.065 -8.592 1.00 96.69 163 CYS A N 1
ATOM 1276 C CA . CYS A 1 163 ? 14.581 0.032 -8.009 1.00 96.69 163 CYS A CA 1
ATOM 1277 C C . CYS A 1 163 ? 13.762 0.766 -6.944 1.00 96.69 163 CYS A C 1
ATOM 1279 O O . CYS A 1 163 ? 12.575 0.503 -6.736 1.00 96.69 163 CYS A O 1
ATOM 1281 N N . PHE A 1 164 ? 14.429 1.671 -6.239 1.00 94.50 164 PHE A N 1
ATOM 1282 C CA . PHE A 1 164 ? 13.862 2.413 -5.129 1.00 94.50 164 PHE A CA 1
ATOM 1283 C C . PHE A 1 164 ? 14.007 3.913 -5.363 1.00 94.50 164 PHE A C 1
ATOM 1285 O O . PHE A 1 164 ? 15.009 4.369 -5.909 1.00 94.50 164 PHE A O 1
ATOM 1292 N N . GLN A 1 165 ? 13.000 4.669 -4.944 1.00 89.69 165 GLN A N 1
ATOM 1293 C CA . GLN A 1 165 ? 12.915 6.119 -5.118 1.00 89.69 165 GLN A CA 1
ATOM 1294 C C . GLN A 1 165 ? 12.548 6.807 -3.802 1.00 89.69 165 GLN A C 1
ATOM 1296 O O . GLN A 1 165 ? 12.357 6.141 -2.782 1.00 89.69 165 GLN A O 1
ATOM 1301 N N . SER A 1 166 ? 12.477 8.136 -3.814 1.00 83.31 166 SER A N 1
ATOM 1302 C CA . SER A 1 166 ? 12.001 8.927 -2.671 1.00 83.31 166 SER A CA 1
ATOM 1303 C C . SER A 1 166 ? 12.831 8.709 -1.393 1.00 83.31 166 SER A C 1
ATOM 1305 O O . SER A 1 166 ? 12.329 8.757 -0.275 1.00 83.31 166 SER A O 1
ATOM 1307 N N . LYS A 1 167 ? 14.142 8.461 -1.536 1.00 81.06 167 LYS A N 1
ATOM 1308 C CA . LYS A 1 167 ? 15.077 8.477 -0.402 1.00 81.06 167 LYS A CA 1
ATOM 1309 C C . LYS A 1 167 ? 14.945 9.823 0.323 1.00 81.06 167 LYS A C 1
ATOM 1311 O O . LYS A 1 167 ? 15.096 10.869 -0.303 1.00 81.06 167 LYS A O 1
ATOM 1316 N N . ALA A 1 168 ? 14.714 9.792 1.636 1.00 74.38 168 ALA A N 1
ATOM 1317 C CA . ALA A 1 168 ? 14.689 11.023 2.416 1.00 74.38 168 ALA A CA 1
ATOM 1318 C C . ALA A 1 168 ? 16.091 11.641 2.485 1.00 74.38 168 ALA A C 1
ATOM 1320 O O . ALA A 1 168 ? 17.101 10.924 2.488 1.00 74.38 168 ALA A O 1
ATOM 1321 N N . ASP A 1 169 ? 16.144 12.967 2.606 1.00 73.88 169 ASP A N 1
ATOM 1322 C CA . ASP A 1 169 ? 17.375 13.708 2.881 1.00 73.88 169 ASP A CA 1
ATOM 1323 C C . ASP A 1 169 ? 17.782 13.540 4.354 1.00 73.88 169 ASP A C 1
ATOM 1325 O O . ASP A 1 169 ? 17.713 14.449 5.177 1.00 73.88 169 ASP A O 1
ATOM 1329 N N . ALA A 1 170 ? 18.097 12.299 4.718 1.00 73.75 170 ALA A N 1
ATOM 1330 C CA . ALA A 1 170 ? 18.511 11.909 6.051 1.00 73.75 170 ALA A CA 1
ATOM 1331 C C . ALA A 1 170 ? 19.782 11.050 5.981 1.00 73.75 170 ALA A C 1
ATOM 1333 O O . ALA A 1 170 ? 19.948 10.236 5.055 1.00 73.75 170 ALA A O 1
ATOM 1334 N N . PRO A 1 171 ? 20.689 11.217 6.963 1.00 74.06 171 PRO A N 1
ATOM 1335 C CA . PRO A 1 171 ? 21.948 10.495 7.000 1.00 74.06 171 PRO A CA 1
ATOM 1336 C C . PRO A 1 171 ? 21.709 8.987 7.095 1.00 74.06 171 PRO A C 1
ATOM 1338 O O . PRO A 1 171 ? 20.754 8.518 7.712 1.00 74.06 171 PRO A O 1
ATOM 1341 N N . GLY A 1 172 ? 22.612 8.221 6.489 1.00 81.31 172 GLY A N 1
ATOM 1342 C CA . GLY A 1 172 ? 22.576 6.763 6.511 1.00 81.31 172 GLY A CA 1
ATOM 1343 C C . GLY A 1 172 ? 22.502 6.130 5.127 1.00 81.31 172 GLY A C 1
ATOM 1344 O O . GLY A 1 172 ? 22.451 6.794 4.087 1.00 81.31 172 GLY A O 1
ATOM 1345 N N . LYS A 1 173 ? 22.543 4.799 5.129 1.00 88.69 173 LYS A N 1
ATOM 1346 C CA . LYS A 1 173 ? 22.399 3.975 3.931 1.00 88.69 173 LYS A CA 1
ATOM 1347 C C . LYS A 1 173 ? 20.922 3.682 3.691 1.00 88.69 173 LYS A C 1
ATOM 1349 O O . LYS A 1 173 ? 20.149 3.494 4.627 1.00 88.69 173 LYS A O 1
ATOM 1354 N N . TRP A 1 174 ? 20.560 3.639 2.418 1.00 90.94 174 TRP A N 1
ATOM 1355 C CA . TRP A 1 174 ? 19.200 3.424 1.945 1.00 90.94 174 TRP A CA 1
ATOM 1356 C C . TRP A 1 174 ? 19.188 2.251 0.974 1.00 90.94 174 TRP A C 1
ATOM 1358 O O . TRP A 1 174 ? 20.184 1.996 0.291 1.00 90.94 174 TRP A O 1
ATOM 1368 N N . ILE A 1 175 ? 18.084 1.511 0.941 1.00 92.12 175 ILE A N 1
ATOM 1369 C CA . ILE A 1 175 ? 17.928 0.378 0.032 1.00 92.12 175 ILE A CA 1
ATOM 1370 C C . ILE A 1 175 ? 18.012 0.851 -1.429 1.00 92.12 175 ILE A C 1
ATOM 1372 O O . ILE A 1 175 ? 17.384 1.837 -1.816 1.00 92.12 175 ILE A O 1
ATOM 1376 N N . GLY A 1 176 ? 18.809 0.138 -2.224 1.00 92.31 176 GLY A N 1
ATOM 1377 C CA . GLY A 1 176 ? 19.006 0.401 -3.649 1.00 92.31 176 GLY A CA 1
ATOM 1378 C C . GLY A 1 176 ? 18.690 -0.813 -4.535 1.00 92.31 176 GLY A C 1
ATOM 1379 O O . GLY A 1 176 ? 18.338 -1.879 -4.021 1.00 92.31 176 GLY A O 1
ATOM 1380 N N . PRO A 1 177 ? 18.838 -0.688 -5.861 1.00 94.69 177 PRO A N 1
ATOM 1381 C CA . PRO A 1 177 ? 19.400 0.472 -6.553 1.00 94.69 177 PRO A CA 1
ATOM 1382 C C . PRO A 1 177 ? 18.453 1.677 -6.565 1.00 94.69 177 PRO A C 1
ATOM 1384 O O . PRO A 1 177 ? 17.237 1.512 -6.501 1.00 94.69 177 PRO A O 1
ATOM 1387 N N . ASP A 1 178 ? 19.025 2.876 -6.645 1.00 93.12 178 ASP A N 1
ATOM 1388 C CA . ASP A 1 178 ? 18.276 4.114 -6.874 1.00 93.12 178 ASP A CA 1
ATOM 1389 C C . ASP A 1 178 ? 17.637 4.113 -8.274 1.00 93.12 178 ASP A C 1
ATOM 1391 O O . ASP A 1 178 ? 18.215 3.572 -9.220 1.00 93.12 178 ASP A O 1
ATOM 1395 N N . ALA A 1 179 ? 16.449 4.702 -8.416 1.00 92.00 179 ALA A N 1
ATOM 1396 C CA . ALA A 1 179 ? 15.710 4.709 -9.675 1.00 92.00 179 ALA A CA 1
ATOM 1397 C C . ALA A 1 179 ? 16.451 5.431 -10.811 1.00 92.00 179 ALA A C 1
ATOM 1399 O O . ALA A 1 179 ? 16.556 4.877 -11.908 1.00 92.00 179 ALA A O 1
ATOM 1400 N N . ALA A 1 180 ? 17.024 6.613 -10.560 1.00 91.69 180 ALA A N 1
ATOM 1401 C CA . ALA A 1 180 ? 17.766 7.360 -11.575 1.00 91.69 180 ALA A CA 1
ATOM 1402 C C . ALA A 1 180 ? 19.051 6.622 -11.975 1.00 91.69 180 ALA A C 1
ATOM 1404 O O . ALA A 1 180 ? 19.392 6.540 -13.160 1.00 91.69 180 ALA A O 1
ATOM 1405 N N . TRP A 1 181 ? 19.733 6.020 -10.996 1.00 94.94 181 TRP A N 1
ATOM 1406 C CA . TRP A 1 181 ? 20.878 5.153 -11.267 1.00 94.94 181 TRP A CA 1
ATOM 1407 C C . TRP A 1 181 ? 20.482 3.943 -12.123 1.00 94.94 181 TRP A C 1
ATOM 1409 O O . TRP A 1 181 ? 21.115 3.685 -13.145 1.00 94.94 181 TRP A O 1
ATOM 1419 N N . GLN A 1 182 ? 19.398 3.244 -11.772 1.00 96.88 182 GLN A N 1
ATOM 1420 C CA . GLN A 1 182 ? 18.956 2.046 -12.487 1.00 96.88 182 GLN A CA 1
ATOM 1421 C C . GLN A 1 182 ? 18.561 2.355 -13.935 1.00 96.88 182 GLN A C 1
ATOM 1423 O O . GLN A 1 182 ? 18.917 1.605 -14.842 1.00 96.88 182 GLN A O 1
ATOM 1428 N N . ILE A 1 183 ? 17.870 3.472 -14.176 1.00 95.12 183 ILE A N 1
ATOM 1429 C CA . ILE A 1 183 ? 17.516 3.918 -15.531 1.00 95.12 183 ILE A CA 1
ATOM 1430 C C . ILE A 1 183 ? 18.782 4.180 -16.358 1.00 95.12 183 ILE A C 1
ATOM 1432 O O . ILE A 1 183 ? 18.864 3.765 -17.517 1.00 95.12 183 ILE A O 1
ATOM 1436 N N . LYS A 1 184 ? 19.800 4.817 -15.763 1.00 96.06 184 LYS A N 1
ATOM 1437 C CA . LYS A 1 184 ? 21.085 5.067 -16.429 1.00 96.06 184 LYS A CA 1
ATOM 1438 C C . LYS A 1 184 ? 21.798 3.765 -16.795 1.00 96.06 184 LYS A C 1
ATOM 1440 O O . LYS A 1 184 ? 22.303 3.653 -17.911 1.00 96.06 184 LYS A O 1
ATOM 1445 N N . GLU A 1 185 ? 21.820 2.784 -15.897 1.00 97.56 185 GLU A N 1
ATOM 1446 C CA . GLU A 1 185 ? 22.446 1.484 -16.162 1.00 97.56 185 GLU A CA 1
ATOM 1447 C C . GLU A 1 185 ? 21.694 0.685 -17.233 1.00 97.56 185 GLU A C 1
ATOM 1449 O O . GLU A 1 185 ? 22.322 0.138 -18.138 1.00 97.56 185 GLU A O 1
ATOM 1454 N N . LEU A 1 186 ? 20.357 0.692 -17.215 1.00 96.25 186 LEU A N 1
ATOM 1455 C CA . LEU A 1 186 ? 19.549 0.071 -18.271 1.00 96.25 186 LEU A CA 1
ATOM 1456 C C . LEU A 1 186 ? 19.801 0.731 -19.636 1.00 96.25 186 LEU A C 1
ATOM 1458 O O . LEU A 1 186 ? 19.956 0.034 -20.639 1.00 96.25 186 LEU A O 1
ATOM 1462 N N . SER A 1 187 ? 19.916 2.061 -19.677 1.00 96.31 187 SER A N 1
ATOM 1463 C CA . SER A 1 187 ? 20.243 2.802 -20.902 1.00 96.31 187 SER A CA 1
ATOM 1464 C C . SER A 1 187 ? 21.630 2.437 -21.451 1.00 96.31 187 SER A C 1
ATOM 1466 O O . SER A 1 187 ? 21.769 2.168 -22.648 1.00 96.31 187 SER A O 1
ATOM 1468 N N . LYS A 1 188 ? 22.649 2.342 -20.580 1.00 97.31 188 LYS A N 1
ATOM 1469 C CA . LYS A 1 188 ? 23.999 1.871 -20.952 1.00 97.31 188 LYS A CA 1
ATOM 1470 C C . LYS A 1 188 ? 23.996 0.431 -21.463 1.00 97.31 188 LYS A C 1
ATOM 1472 O O . LYS A 1 188 ? 24.739 0.119 -22.386 1.00 97.31 188 LYS A O 1
ATOM 1477 N N . ALA A 1 189 ? 23.138 -0.421 -20.905 1.00 95.88 189 ALA A N 1
ATOM 1478 C CA . ALA A 1 189 ? 22.932 -1.794 -21.363 1.00 95.88 189 ALA A CA 1
ATOM 1479 C C . ALA A 1 189 ? 22.145 -1.890 -22.689 1.00 95.88 189 ALA A C 1
ATOM 1481 O O . ALA A 1 189 ? 21.791 -2.986 -23.120 1.00 95.88 189 ALA A O 1
ATOM 1482 N N . GLY A 1 190 ? 21.851 -0.761 -23.343 1.00 96.06 190 GLY A N 1
ATOM 1483 C CA . GLY A 1 190 ? 21.187 -0.715 -24.644 1.00 96.06 190 GLY A CA 1
ATOM 1484 C C . GLY A 1 190 ? 19.662 -0.799 -24.583 1.00 96.06 190 GLY A C 1
ATOM 1485 O O . GLY A 1 190 ? 19.028 -0.826 -25.636 1.00 96.06 190 GLY A O 1
ATOM 1486 N N . ILE A 1 191 ? 19.052 -0.797 -23.392 1.00 96.50 191 ILE A N 1
ATOM 1487 C CA . ILE A 1 191 ? 17.591 -0.807 -23.250 1.00 96.50 191 ILE A CA 1
ATOM 1488 C C . ILE A 1 191 ? 17.026 0.547 -23.689 1.00 96.50 191 ILE A C 1
ATOM 1490 O O . ILE A 1 191 ? 17.420 1.595 -23.179 1.00 96.50 191 ILE A O 1
ATOM 1494 N N . LYS A 1 192 ? 16.094 0.524 -24.650 1.00 94.81 192 LYS A N 1
ATOM 1495 C CA . LYS A 1 192 ? 15.473 1.731 -25.232 1.00 94.81 192 LYS A CA 1
ATOM 1496 C C . LYS A 1 192 ? 14.013 1.943 -24.835 1.00 94.81 192 LYS A C 1
ATOM 1498 O O . LYS A 1 192 ? 13.495 3.033 -25.045 1.00 94.81 192 LYS A O 1
ATOM 1503 N N . LYS A 1 193 ? 13.353 0.921 -24.285 1.00 96.88 193 LYS A N 1
ATOM 1504 C CA . LYS A 1 193 ? 11.929 0.943 -23.937 1.00 96.88 193 LYS A CA 1
ATOM 1505 C C . LYS A 1 193 ? 11.736 0.485 -22.491 1.00 96.88 193 LYS A C 1
ATOM 1507 O O . LYS A 1 193 ? 12.092 -0.646 -22.157 1.00 96.88 193 LYS A O 1
ATOM 1512 N N . LEU A 1 194 ? 11.190 1.359 -21.647 1.00 96.62 194 LEU A N 1
ATOM 1513 C CA . LEU A 1 194 ? 10.906 1.086 -20.236 1.00 96.62 194 LEU A CA 1
ATOM 1514 C C . LEU A 1 194 ? 9.420 1.285 -19.944 1.00 96.62 194 LEU A C 1
ATOM 1516 O O . LEU A 1 194 ? 8.856 2.317 -20.291 1.00 96.62 194 LEU A O 1
ATOM 1520 N N . CYS A 1 195 ? 8.813 0.317 -19.264 1.00 96.44 195 CYS A N 1
ATOM 1521 C CA . CYS A 1 195 ? 7.501 0.461 -18.643 1.00 96.44 195 CYS A CA 1
ATOM 1522 C C . CYS A 1 195 ? 7.717 0.652 -17.139 1.00 96.44 195 CYS A C 1
ATOM 1524 O O . CYS A 1 195 ? 8.103 -0.294 -16.453 1.00 96.44 195 CYS A O 1
ATOM 1526 N N . ILE A 1 196 ? 7.544 1.877 -16.637 1.00 95.12 196 ILE A N 1
ATOM 1527 C CA . ILE A 1 196 ? 7.760 2.194 -15.220 1.00 95.12 196 ILE A CA 1
ATOM 1528 C C . ILE A 1 196 ? 6.482 1.896 -14.435 1.00 95.12 196 ILE A C 1
ATOM 1530 O O . ILE A 1 196 ? 5.412 2.407 -14.762 1.00 95.12 196 ILE A O 1
ATOM 1534 N N . ILE A 1 197 ? 6.597 1.070 -13.396 1.00 94.69 197 ILE A N 1
ATOM 1535 C CA . ILE A 1 197 ? 5.465 0.589 -12.599 1.00 94.69 197 ILE A CA 1
ATOM 1536 C C . ILE A 1 197 ? 5.733 0.920 -11.130 1.00 94.69 197 ILE A C 1
ATOM 1538 O O . ILE A 1 197 ? 6.547 0.237 -10.505 1.00 94.69 197 ILE A O 1
ATOM 1542 N N . PRO A 1 198 ? 5.060 1.926 -10.543 1.00 93.06 198 PRO A N 1
ATOM 1543 C CA . PRO A 1 198 ? 5.252 2.296 -9.143 1.00 93.06 198 PRO A CA 1
ATOM 1544 C C . PRO A 1 198 ? 4.557 1.302 -8.201 1.00 93.06 198 PRO A C 1
ATOM 1546 O O . PRO A 1 198 ? 3.601 1.632 -7.505 1.00 93.06 198 PRO A O 1
ATOM 1549 N N . ILE A 1 199 ? 5.044 0.058 -8.189 1.00 91.69 199 ILE A N 1
ATOM 1550 C CA . ILE A 1 199 ? 4.440 -1.086 -7.499 1.00 91.69 199 ILE A CA 1
ATOM 1551 C C . ILE A 1 199 ? 4.296 -0.850 -5.996 1.00 91.69 199 ILE A C 1
ATOM 1553 O O . ILE A 1 199 ? 3.346 -1.343 -5.402 1.00 91.69 199 ILE A O 1
ATOM 1557 N N . GLY A 1 200 ? 5.198 -0.069 -5.389 1.00 86.12 200 GLY A N 1
ATOM 1558 C CA . GLY A 1 200 ? 5.158 0.259 -3.961 1.00 86.12 200 GLY A CA 1
ATOM 1559 C C . GLY A 1 200 ? 4.004 1.180 -3.545 1.00 86.12 200 GLY A C 1
ATOM 1560 O O . GLY A 1 200 ? 3.801 1.376 -2.347 1.00 86.12 200 GLY A O 1
ATOM 1561 N N . PHE A 1 201 ? 3.246 1.735 -4.497 1.00 75.75 201 PHE A N 1
ATOM 1562 C CA . PHE A 1 201 ? 2.204 2.729 -4.246 1.00 75.75 201 PHE A CA 1
ATOM 1563 C C . PHE A 1 201 ? 0.878 2.325 -4.895 1.00 75.75 201 PHE A C 1
ATOM 1565 O O . PHE A 1 201 ? 0.807 2.073 -6.093 1.00 75.75 201 PHE A O 1
ATOM 1572 N N . ILE A 1 202 ? -0.206 2.305 -4.116 1.00 71.06 202 ILE A N 1
ATOM 1573 C CA . ILE A 1 202 ? -1.539 1.910 -4.614 1.00 71.06 202 ILE A CA 1
ATOM 1574 C C . ILE A 1 202 ? -2.417 3.090 -5.056 1.00 71.06 202 ILE A C 1
ATOM 1576 O O . ILE A 1 202 ? -3.501 2.902 -5.604 1.00 71.06 202 ILE A O 1
ATOM 1580 N N . SER A 1 203 ? -1.964 4.316 -4.815 1.00 59.06 203 SER A N 1
ATOM 1581 C CA . SER A 1 203 ? -2.676 5.549 -5.141 1.00 59.06 203 SER A CA 1
ATOM 1582 C C . SER A 1 203 ? -1.683 6.606 -5.580 1.00 59.06 203 SER A C 1
ATOM 1584 O O . SER A 1 203 ? -0.571 6.642 -5.049 1.00 59.06 203 SER A O 1
ATOM 1586 N N . ASN A 1 204 ? -2.118 7.513 -6.457 1.00 56.34 204 ASN A N 1
ATOM 1587 C CA . ASN A 1 204 ? -1.338 8.707 -6.745 1.00 56.34 204 ASN A CA 1
ATOM 1588 C C . ASN A 1 204 ? -1.070 9.449 -5.430 1.00 56.34 204 ASN A C 1
ATOM 1590 O O . ASN A 1 204 ? -1.989 9.888 -4.741 1.00 56.34 204 ASN A O 1
ATOM 1594 N N . ASN A 1 205 ? 0.196 9.559 -5.072 1.00 55.94 205 ASN A N 1
ATOM 1595 C CA . ASN A 1 205 ? 0.700 10.384 -3.991 1.00 55.94 205 ASN A CA 1
ATOM 1596 C C . ASN A 1 205 ? 1.692 11.402 -4.568 1.00 55.94 205 ASN A C 1
ATOM 1598 O O . ASN A 1 205 ? 1.933 11.433 -5.779 1.00 55.94 205 ASN A O 1
ATOM 1602 N N . LEU A 1 206 ? 2.243 12.256 -3.704 1.00 45.44 206 LEU A N 1
ATOM 1603 C CA . LEU A 1 206 ? 3.189 13.284 -4.128 1.00 45.44 206 LEU A CA 1
ATOM 1604 C C . LEU A 1 206 ? 4.340 12.661 -4.944 1.00 45.44 206 LEU A C 1
ATOM 1606 O O . LEU A 1 206 ? 4.618 13.108 -6.045 1.00 45.44 206 LEU A O 1
ATOM 1610 N N . GLU A 1 207 ? 4.905 11.555 -4.474 1.00 47.94 207 GLU A N 1
ATOM 1611 C CA . GLU A 1 207 ? 6.040 10.866 -5.101 1.00 47.94 207 GLU A CA 1
ATOM 1612 C C . GLU A 1 207 ? 5.701 10.309 -6.492 1.00 47.94 207 GLU A C 1
ATOM 1614 O O . GLU A 1 207 ? 6.430 10.547 -7.442 1.00 47.94 207 GLU A O 1
ATOM 1619 N N . THR A 1 208 ? 4.550 9.663 -6.693 1.00 51.12 208 THR A N 1
ATOM 1620 C CA . THR A 1 208 ? 4.142 9.205 -8.041 1.00 51.12 208 THR A CA 1
ATOM 1621 C C . THR A 1 208 ? 3.837 10.349 -9.012 1.00 51.12 208 THR A C 1
ATOM 1623 O O . THR A 1 208 ? 3.981 10.171 -10.216 1.00 51.12 208 THR A O 1
ATOM 1626 N N . MET A 1 209 ? 3.419 11.518 -8.512 1.00 46.91 209 MET A N 1
ATOM 1627 C CA . MET A 1 209 ? 3.093 12.679 -9.348 1.00 46.91 209 MET A CA 1
ATOM 1628 C C . MET A 1 209 ? 4.298 13.592 -9.626 1.00 46.91 209 MET A C 1
ATOM 1630 O O . MET A 1 209 ? 4.220 14.394 -10.551 1.00 46.91 209 MET A O 1
ATOM 1634 N N . TYR A 1 210 ? 5.372 13.509 -8.831 1.00 45.03 210 TYR A N 1
ATOM 1635 C CA . TYR A 1 210 ? 6.593 14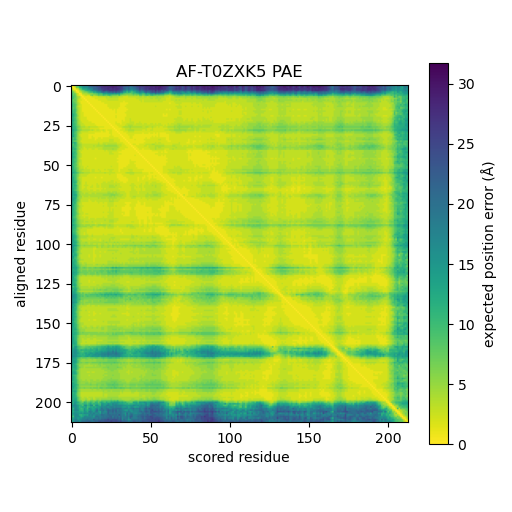.311 -8.998 1.00 45.03 210 TYR A CA 1
ATOM 1636 C C . TYR A 1 210 ? 7.804 13.493 -9.474 1.00 45.03 210 TYR A C 1
ATOM 1638 O O . TYR A 1 210 ? 8.578 14.013 -10.270 1.00 45.03 210 TYR A O 1
ATOM 1646 N N . ASP A 1 211 ? 7.969 12.245 -9.021 1.00 43.69 211 ASP A N 1
ATOM 1647 C CA . ASP A 1 211 ? 9.158 11.426 -9.324 1.00 43.69 211 ASP A CA 1
ATOM 1648 C C . ASP A 1 211 ? 8.995 10.606 -10.617 1.00 43.69 211 ASP A C 1
ATOM 1650 O O . ASP A 1 211 ? 9.985 10.207 -11.228 1.00 43.69 211 ASP A O 1
ATOM 1654 N N . VAL A 1 212 ? 7.750 10.329 -11.027 1.00 48.56 212 VAL A N 1
ATOM 1655 C CA . VAL A 1 212 ? 7.419 9.506 -12.211 1.00 48.56 212 VAL A CA 1
ATOM 1656 C C . VAL A 1 212 ? 6.623 10.290 -13.269 1.00 48.56 212 VAL A C 1
ATOM 1658 O O . VAL A 1 212 ? 6.523 9.833 -14.408 1.00 48.56 212 VAL A O 1
ATOM 1661 N N . GLY A 1 213 ? 6.041 11.434 -12.889 1.00 39.53 213 GLY A N 1
ATOM 1662 C CA . GLY A 1 213 ? 5.175 12.270 -13.732 1.00 39.53 213 GLY A CA 1
ATOM 1663 C C . GLY A 1 213 ? 5.909 13.155 -14.730 1.00 39.53 213 GLY A C 1
ATOM 1664 O O . GLY A 1 213 ? 7.087 13.493 -14.485 1.00 39.53 213 GLY A O 1
#

Sequence (213 aa):
AIKGGSPLLEITKSQAEKLQEALKKNSINAKVYYGMKYSKPYINEAVDKAKADGISNLVCLPLAPFYTAIGTGSYFNKVSESAEKAGFKGKLHFIKSWCDEWGLAETWIEKVSKLEIDKGWVMLFTAHSMPTSDADNLSVYRRQLINTANSVEKRFGCKWSLCFQSKADAPGKWIGPDAAWQIKELSKAGIKKLCIIPIGFISNNLETMYDVG

Foldseek 3Di:
DPPPDWCVVVVQVVVQVVVQVVCVVVVNPDHGFDADPPDPPHLLVRLLVCVVVVPQEAEADDPFQFAFCVPQVVVVVVNVVSCVVSVPNHYYHYPRHRLVPPVLLVVLLVVVVVVPDAQLEEEEEEAAKDACPDVVRVVRRVVSSVVSVCSNCVSHVHHYDYAYEDDDPDDHDIDGDHPVVVVVVCVVVVRDHYDYHHSRDPDDGPCCVPVVD

Nearest PDB structures (foldseek):
  8ofl-assembly1_A  TM=9.088E-01  e=6.348E-18  Listeria monocytogenes
  1ak1-assembly1_A  TM=8.986E-01  e=4.921E-17  Bacillus subtilis
  2h1v-assembly1_A  TM=9.014E-01  e=4.616E-17  Bacillus subtilis
  8aw7-assembly1_A  TM=9.227E-01  e=1.062E-15  Listeria monocytogenes
  7l78-assembly1_B  TM=8.816E-01  e=4.958E-12  Saccharomyces cerevisiae

Secondary structure (DSSP, 8-state):
--TT--THHHHHHHHHHHHHHHHHHTT--------BSSSSSBHHHHHHHHHHTT-SEEEE--S-SS--IIIIIHHHHHHHHHHHHTT--SEEEE----TT-HHHHHHHHHHHHTTT--TTSEEEEEEE--BTT-HHHHHHHHHHHHHHHHHHHTTTT-EEEEEEE---S-SS-B-S-BHHHHHHHHHHTT---EEEE-TT-SS--HHHHHT--

Radius of gyration: 19.07 Å; Cα contacts (8 Å, |Δi|>4): 276; chains: 1; bounding box: 48×37×53 Å

Organism: NCBI:txid410659

pLDDT: mean 90.26, std 13.44, range [35.0, 98.44]

InterPro domains:
  IPR001015 Ferrochelatase [PF00762] (2-212)
  IPR001015 Ferrochelatase [PTHR11108] (1-212)
  IPR001015 Ferrochelatase [TIGR00109] (1-212)
  IPR033644 Ferrochelatase, C-terminal [cd00419] (124-213)
  IPR033659 Ferrochelatase, N-terminal [cd03411] (1-101)

Mean predicted aligned error: 5.33 Å